Protein AF-A0A9X2EMV7-F1 (afdb_monomer)

Sequence (222 aa):
MKLMIMGYGRHGKDTFCEESGIDYVSSSRFAVEPIVFPALAPAYGYKNLDECYEDRANHRADWHELIKKYNTPDKARLAREIFGKYDIYCGIRCKHEFLAAKEAGLFDLAIWVDAGDRLSNESLDSITVRPDHADIVIENNGSLAELEIKVRRVISAIKPREMLINESIVLDIVRRVMRESAENASENGEHEACENADRLLEIIEERVQPLFAPGAASLLHE

Secondary structure (DSSP, 8-state):
--EEEE-STTSSHHHHHHHHTS-EEEHHHHHIIIIIHHHHHHHH---SHHHHHHGGGTTHHHHHHHHHHHTSS-TTHHHHHHHTT-SEEE----HHHHHHHHHTT--SEEEEEE-TTTSPPPPTTT----GGGSSEEEE--S-HHHHHHHHHHHHHHHS-GGG---HHHHHHHHHHHHHHHHHHHHHTT-HHHHHHHHHHHHHHHHHHGGGGSTTGGGSS--

Nearest PDB structures (foldseek):
  4yws-assembly1_A  TM=2.258E-01  e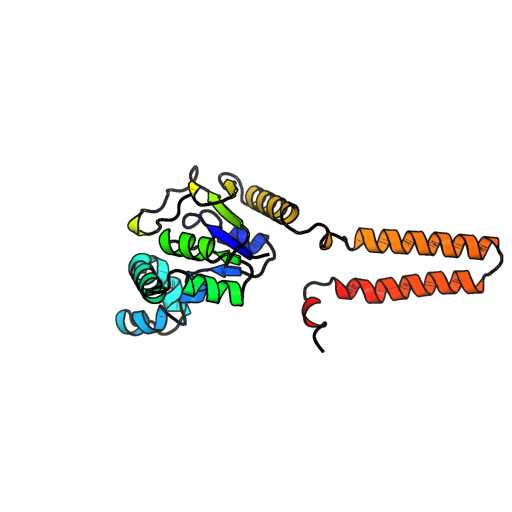=4.850E+00  Chloroflexus aurantiacus J-10-fl

Foldseek 3Di:
DAEEEEEAPPLCSVVLVVLLPFFEDELLRLCQPPWNCVPCCVVPVDPDSVSSSVCCVVVLLVSVVRVVVVCPPPLQVSLQVRLVPTRYYTYDFEPSSLVSCVVVVSGDFYEYRDQVVPDPGDDCSRGVDDRVSGPYYHYDNDDSVVSSVVSVVVSVVPPDVVVPPPPVVVLVVLVVVLVVQLVVCVVVVNVVSNVVSVVVNVVCCVVVVLCPPVPNVVPPPD

pLDDT: mean 85.96, std 15.81, range [31.75, 98.62]

Organism: NCBI:txid2926617

Structure (mmCIF, N/CA/C/O backbone):
data_AF-A0A9X2EMV7-F1
#
_entry.id   AF-A0A9X2EMV7-F1
#
loop_
_atom_site.group_PDB
_atom_site.id
_atom_site.type_symbol
_atom_site.label_atom_id
_atom_site.label_alt_id
_atom_site.label_comp_id
_atom_site.label_asym_id
_atom_site.label_entity_id
_atom_site.label_seq_id
_atom_site.pdbx_PDB_ins_code
_atom_site.Cartn_x
_atom_site.Cartn_y
_atom_site.Cartn_z
_atom_site.occupancy
_atom_site.B_iso_or_equiv
_atom_site.auth_seq_id
_atom_site.auth_comp_id
_atom_site.auth_asym_id
_atom_site.auth_atom_id
_atom_site.pdbx_PDB_model_num
ATOM 1 N N . MET A 1 1 ? -8.193 -7.652 9.760 1.00 88.69 1 MET A N 1
ATOM 2 C CA . MET A 1 1 ? -8.762 -6.713 8.770 1.00 88.69 1 MET A CA 1
ATOM 3 C C . MET A 1 1 ? -7.647 -6.329 7.820 1.00 88.69 1 MET A C 1
ATOM 5 O O . MET A 1 1 ? -6.579 -5.975 8.302 1.00 88.69 1 MET A O 1
ATOM 9 N N . LYS A 1 2 ? -7.872 -6.429 6.512 1.00 96.62 2 LYS A N 1
ATOM 10 C CA . LYS A 1 2 ? -6.891 -6.172 5.456 1.00 96.62 2 LYS A CA 1
ATOM 11 C C . LYS A 1 2 ? -7.302 -4.946 4.637 1.00 96.62 2 LYS A C 1
ATOM 13 O O . LYS A 1 2 ? -8.421 -4.908 4.125 1.00 96.62 2 LYS A O 1
ATOM 18 N N . LEU A 1 3 ? -6.419 -3.956 4.492 1.00 97.88 3 LEU A N 1
ATOM 19 C CA . LEU A 1 3 ? -6.706 -2.712 3.764 1.00 97.88 3 LEU A CA 1
ATOM 20 C C . LEU A 1 3 ? -5.825 -2.550 2.523 1.00 97.88 3 LEU A C 1
ATOM 22 O O . LEU A 1 3 ? -4.620 -2.804 2.544 1.00 97.88 3 LEU A O 1
ATOM 26 N N . MET A 1 4 ? -6.428 -2.041 1.453 1.00 98.50 4 MET A N 1
ATOM 27 C CA . MET A 1 4 ? -5.734 -1.613 0.241 1.00 98.50 4 MET A CA 1
ATOM 28 C C . MET A 1 4 ? -5.680 -0.083 0.195 1.00 98.50 4 MET A C 1
ATOM 30 O O . MET A 1 4 ? -6.704 0.564 -0.022 1.00 98.50 4 MET A O 1
ATOM 34 N N . ILE A 1 5 ? -4.498 0.513 0.366 1.00 98.44 5 ILE A N 1
ATOM 35 C CA . ILE A 1 5 ? -4.331 1.976 0.354 1.00 98.44 5 ILE A CA 1
ATOM 36 C C . ILE A 1 5 ? -3.807 2.428 -1.009 1.00 98.44 5 ILE A C 1
ATOM 38 O O . ILE A 1 5 ? -2.719 2.054 -1.445 1.00 98.44 5 ILE A O 1
ATOM 42 N N . MET A 1 6 ? -4.589 3.255 -1.696 1.00 97.94 6 MET A N 1
ATOM 43 C CA . MET A 1 6 ? -4.382 3.704 -3.073 1.00 97.94 6 MET A CA 1
ATOM 44 C C . MET A 1 6 ? -4.298 5.227 -3.166 1.00 97.94 6 MET A C 1
ATOM 46 O O . MET A 1 6 ? -4.584 5.948 -2.214 1.00 97.94 6 MET A O 1
ATOM 50 N N . GLY A 1 7 ? -3.845 5.729 -4.315 1.00 95.62 7 GLY A N 1
ATOM 51 C CA . GLY A 1 7 ? -3.611 7.157 -4.536 1.00 95.62 7 GLY A CA 1
ATOM 52 C C . GLY A 1 7 ? -2.331 7.449 -5.313 1.00 95.62 7 GLY A C 1
ATOM 53 O O . GLY A 1 7 ? -1.397 6.638 -5.367 1.00 95.62 7 GLY A O 1
ATOM 54 N N . TYR A 1 8 ? -2.246 8.650 -5.871 1.00 93.94 8 TYR A N 1
ATOM 55 C CA . TYR A 1 8 ? -1.061 9.130 -6.581 1.00 93.94 8 TYR A CA 1
ATOM 56 C C . TYR A 1 8 ? 0.124 9.398 -5.639 1.00 93.94 8 TYR A C 1
ATOM 58 O O . TYR A 1 8 ? -0.012 9.511 -4.416 1.00 93.94 8 TYR A O 1
ATOM 66 N N . GLY A 1 9 ? 1.335 9.424 -6.188 1.00 90.56 9 GLY A N 1
ATOM 67 C CA . GLY A 1 9 ? 2.574 9.700 -5.468 1.00 90.56 9 GLY A CA 1
ATOM 68 C C . GLY A 1 9 ? 2.485 11.005 -4.679 1.00 90.56 9 GLY A C 1
ATOM 69 O O . GLY A 1 9 ? 2.018 12.007 -5.198 1.00 90.56 9 GLY A O 1
ATOM 70 N N . ARG A 1 10 ? 2.947 10.995 -3.421 1.00 91.94 10 ARG A N 1
ATOM 71 C CA . ARG A 1 10 ? 2.926 12.156 -2.502 1.00 91.94 10 ARG A CA 1
ATOM 72 C C . ARG A 1 10 ? 1.532 12.646 -2.069 1.00 91.94 10 ARG A C 1
ATOM 74 O O . ARG A 1 10 ? 1.436 13.641 -1.356 1.00 91.94 10 ARG A O 1
ATOM 81 N N . HIS A 1 11 ? 0.460 11.917 -2.394 1.00 96.12 11 HIS A N 1
ATOM 82 C CA . HIS A 1 11 ? -0.892 12.251 -1.925 1.00 96.12 11 HIS A CA 1
ATOM 83 C C . HIS A 1 11 ? -1.140 11.881 -0.450 1.00 96.12 11 HIS A C 1
ATOM 85 O O . HIS A 1 11 ? -2.218 12.145 0.062 1.00 96.12 11 HIS A O 1
ATOM 91 N N . GLY A 1 12 ? -0.154 11.325 0.268 1.00 96.25 12 GLY A N 1
ATOM 92 C CA . GLY A 1 12 ? -0.261 11.031 1.708 1.00 96.25 12 GLY A CA 1
ATOM 93 C C . GLY A 1 12 ? -0.681 9.601 2.055 1.00 96.25 12 GLY A C 1
ATOM 94 O O . GLY A 1 12 ? -1.122 9.354 3.168 1.00 96.25 12 GLY A O 1
ATOM 95 N N . LYS A 1 13 ? -0.545 8.646 1.127 1.00 96.00 13 LYS A N 1
ATOM 96 C CA . LYS A 1 13 ? -0.777 7.217 1.414 1.00 96.00 13 LYS A CA 1
ATOM 97 C C . LYS A 1 13 ? 0.164 6.664 2.478 1.00 96.00 13 LYS A C 1
ATOM 99 O O . LYS A 1 13 ? -0.277 5.917 3.339 1.00 96.00 13 LYS A O 1
ATOM 104 N N . ASP A 1 14 ? 1.446 7.014 2.387 1.00 95.75 14 ASP A N 1
ATOM 105 C CA . ASP A 1 14 ? 2.455 6.538 3.334 1.00 95.75 14 ASP A CA 1
ATOM 106 C C . ASP A 1 14 ? 2.127 7.087 4.730 1.00 95.75 14 ASP A C 1
ATOM 108 O O . ASP A 1 14 ? 1.977 6.309 5.661 1.00 95.75 14 ASP A O 1
ATOM 112 N N . THR A 1 15 ? 1.794 8.381 4.818 1.00 96.56 15 THR A N 1
ATOM 113 C CA . THR A 1 15 ? 1.262 9.013 6.035 1.00 96.56 15 THR A CA 1
ATOM 114 C C . THR A 1 15 ? -0.007 8.338 6.555 1.00 96.56 15 THR A C 1
ATOM 116 O O . THR A 1 15 ? -0.124 8.111 7.750 1.00 96.56 15 THR A O 1
ATOM 119 N N . PHE A 1 16 ? -0.960 7.971 5.686 1.00 97.62 16 PHE A N 1
ATOM 120 C CA . PHE A 1 16 ? -2.137 7.206 6.117 1.00 97.62 16 PHE A CA 1
ATOM 121 C C . PHE A 1 16 ? -1.720 5.903 6.805 1.00 97.62 16 PHE A C 1
ATOM 123 O O . PHE A 1 16 ? -2.278 5.545 7.839 1.00 97.62 16 PHE A O 1
ATOM 130 N N . CYS A 1 17 ? -0.758 5.184 6.226 1.00 96.94 17 CYS A N 1
ATOM 131 C CA . CYS A 1 17 ? -0.310 3.908 6.765 1.00 96.94 17 CYS A CA 1
ATOM 132 C C . CYS A 1 17 ? 0.436 4.093 8.094 1.00 96.94 17 CYS A C 1
ATOM 134 O O . CYS A 1 17 ? 0.126 3.389 9.051 1.00 96.94 17 CYS A O 1
ATOM 136 N N . GLU A 1 18 ? 1.336 5.075 8.178 1.00 95.62 18 GLU A N 1
ATOM 137 C CA . GLU A 1 18 ? 2.065 5.446 9.401 1.00 95.62 18 GLU A CA 1
ATOM 138 C C . GLU A 1 18 ? 1.103 5.794 10.548 1.00 95.62 18 GLU A C 1
ATOM 140 O O . GLU A 1 18 ? 1.197 5.227 11.635 1.00 95.62 18 GLU A O 1
ATOM 145 N N . GLU A 1 19 ? 0.106 6.638 10.279 1.00 94.62 19 GLU A N 1
ATOM 146 C CA . GLU A 1 19 ? -0.878 7.086 11.271 1.00 94.62 19 GLU A CA 1
ATOM 147 C C . GLU A 1 19 ? -1.915 6.021 11.643 1.00 94.62 19 GLU A C 1
ATOM 149 O O . GLU A 1 19 ? -2.612 6.141 12.654 1.00 94.62 19 GLU A O 1
ATOM 154 N N . SER A 1 20 ? -2.063 4.974 10.828 1.00 93.31 20 SER A N 1
ATOM 155 C CA . SER A 1 20 ? -3.053 3.928 11.089 1.00 93.31 20 SER A CA 1
ATOM 156 C C . SER A 1 20 ? -2.699 3.051 12.294 1.00 93.31 20 SER A C 1
ATOM 158 O O . SER A 1 20 ? -3.598 2.467 12.911 1.00 93.31 20 SER A O 1
ATOM 160 N N . GLY A 1 21 ? -1.404 2.949 12.619 1.00 92.12 21 GLY A N 1
ATOM 161 C CA . GLY A 1 21 ? -0.883 2.013 13.616 1.00 92.12 21 GLY A CA 1
ATOM 162 C C . GLY A 1 21 ? -1.104 0.542 13.243 1.00 92.12 21 GLY A C 1
ATOM 163 O O . GLY A 1 21 ? -1.257 -0.290 14.134 1.00 92.12 21 GLY A O 1
ATOM 164 N N . ILE A 1 22 ? -1.210 0.230 11.947 1.00 92.56 22 ILE A N 1
ATOM 165 C CA . ILE A 1 22 ? -1.406 -1.122 11.414 1.00 92.56 22 ILE A CA 1
ATOM 166 C C . ILE A 1 22 ? -0.188 -1.496 10.566 1.00 92.56 22 ILE A C 1
ATOM 168 O O . ILE A 1 22 ? 0.305 -0.678 9.786 1.00 92.56 22 ILE A O 1
ATOM 172 N N . ASP A 1 23 ? 0.262 -2.746 10.682 1.00 94.56 23 ASP A N 1
ATOM 173 C CA . ASP A 1 23 ? 1.395 -3.258 9.917 1.00 94.56 23 ASP A CA 1
ATOM 174 C C . ASP A 1 23 ? 1.152 -3.153 8.411 1.00 94.56 23 ASP A C 1
ATOM 176 O O . ASP A 1 23 ? 0.184 -3.691 7.857 1.00 94.56 23 ASP A O 1
ATOM 180 N N . TYR A 1 24 ? 2.071 -2.472 7.732 1.00 97.62 24 TYR A N 1
ATOM 181 C CA . TYR A 1 24 ? 1.950 -2.162 6.319 1.00 97.62 24 TYR A CA 1
ATOM 182 C C . TYR A 1 24 ? 3.256 -2.368 5.567 1.00 97.62 24 TYR A C 1
ATOM 184 O O . TYR A 1 24 ? 4.353 -2.301 6.120 1.00 97.62 24 TYR A O 1
ATOM 192 N N . VAL A 1 25 ? 3.127 -2.547 4.256 1.00 97.56 25 VAL A N 1
ATOM 193 C CA . VAL A 1 25 ? 4.257 -2.462 3.335 1.00 97.56 25 VAL A CA 1
ATOM 194 C C . VAL A 1 25 ? 3.824 -1.777 2.045 1.00 97.56 25 VAL A C 1
ATOM 196 O O . VAL A 1 25 ? 2.697 -1.943 1.568 1.00 97.56 25 VAL A O 1
ATOM 199 N N . SER A 1 26 ? 4.723 -0.987 1.459 1.00 94.75 26 SER A N 1
ATOM 200 C CA . SER A 1 26 ? 4.507 -0.458 0.113 1.00 94.75 26 SER A CA 1
ATOM 201 C C . SER A 1 26 ? 4.844 -1.508 -0.947 1.00 94.75 26 SER A C 1
ATOM 203 O O . SER A 1 26 ? 5.787 -2.282 -0.770 1.00 94.75 26 SER A O 1
ATOM 205 N N . SER A 1 27 ? 4.134 -1.503 -2.084 1.00 91.44 27 SER A N 1
ATOM 206 C CA . SER A 1 27 ? 4.473 -2.364 -3.240 1.00 91.44 27 SER A CA 1
ATOM 207 C C . SER A 1 27 ? 5.954 -2.278 -3.582 1.00 91.44 27 SER A C 1
ATOM 209 O O . SER A 1 27 ? 6.601 -3.296 -3.791 1.00 91.44 27 SER A O 1
ATOM 211 N N . SER A 1 28 ? 6.494 -1.058 -3.627 1.00 91.56 28 SER A N 1
ATOM 212 C CA . SER A 1 28 ? 7.894 -0.827 -3.964 1.00 91.56 28 SER A CA 1
ATOM 213 C C . SER A 1 28 ? 8.838 -1.435 -2.927 1.00 91.56 28 SER A C 1
ATOM 215 O O . SER A 1 28 ? 9.819 -2.064 -3.309 1.00 91.56 28 SER A O 1
ATOM 217 N N . ARG A 1 29 ? 8.563 -1.284 -1.624 1.00 94.81 29 ARG A N 1
ATOM 218 C CA . ARG A 1 29 ? 9.454 -1.839 -0.595 1.00 94.81 29 ARG A CA 1
ATOM 219 C C . ARG A 1 29 ? 9.379 -3.363 -0.553 1.00 94.81 29 ARG A C 1
ATOM 221 O O . ARG A 1 29 ? 10.403 -3.995 -0.345 1.00 94.81 29 ARG A O 1
ATOM 228 N N . PHE A 1 30 ? 8.214 -3.949 -0.818 1.00 96.38 30 PHE A N 1
ATOM 229 C CA . PHE A 1 30 ? 8.073 -5.403 -0.901 1.00 96.38 30 PHE A CA 1
ATOM 230 C C . PHE A 1 30 ? 8.728 -5.984 -2.162 1.00 96.38 30 PHE A C 1
ATOM 232 O O . PHE A 1 30 ? 9.381 -7.018 -2.107 1.00 96.38 30 PHE A O 1
ATOM 239 N N . ALA A 1 31 ? 8.566 -5.320 -3.310 1.00 95.81 31 ALA A N 1
ATOM 240 C CA . ALA A 1 31 ? 9.036 -5.825 -4.598 1.00 95.81 31 ALA A CA 1
ATOM 241 C C . ALA A 1 31 ? 10.544 -5.648 -4.825 1.00 95.81 31 ALA A C 1
ATOM 243 O O . ALA A 1 31 ? 11.102 -6.335 -5.684 1.00 95.81 31 ALA A O 1
ATOM 244 N N . VAL A 1 32 ? 11.206 -4.726 -4.110 1.00 96.31 32 VAL A N 1
ATOM 245 C CA . VAL A 1 32 ? 12.601 -4.375 -4.417 1.00 96.31 32 VAL A CA 1
ATOM 246 C C . VAL A 1 32 ? 13.529 -5.582 -4.343 1.00 96.31 32 VAL A C 1
ATOM 248 O O . VAL A 1 32 ? 14.289 -5.815 -5.271 1.00 96.31 32 VAL A O 1
ATOM 251 N N . GLU A 1 33 ? 13.428 -6.382 -3.289 1.00 95.38 33 GLU A N 1
ATOM 252 C CA . GLU A 1 33 ? 14.328 -7.507 -3.051 1.00 95.38 33 GLU A CA 1
ATOM 253 C C . GLU A 1 33 ? 14.050 -8.718 -3.962 1.00 95.38 33 GLU A C 1
ATOM 255 O O . GLU A 1 33 ? 14.976 -9.151 -4.649 1.00 95.38 33 GLU A O 1
ATOM 260 N N . PRO A 1 34 ? 12.817 -9.257 -4.050 1.00 95.50 34 PRO A N 1
ATOM 261 C CA . PRO A 1 34 ? 12.569 -10.469 -4.831 1.00 95.50 34 PRO A CA 1
ATOM 262 C C . PRO A 1 34 ? 12.428 -10.236 -6.342 1.00 95.50 34 PRO A C 1
ATOM 264 O O . PRO A 1 34 ? 12.565 -11.186 -7.112 1.00 95.50 34 PRO A 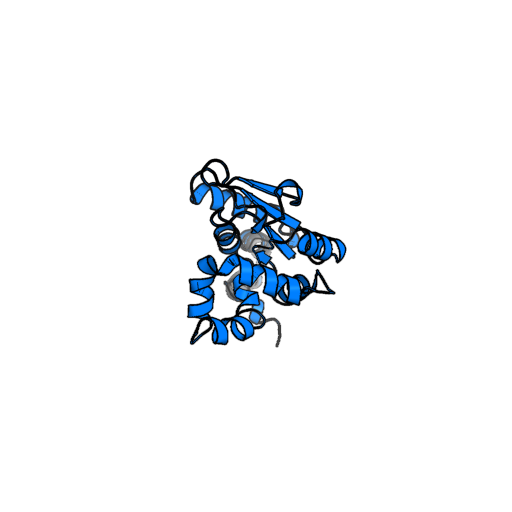O 1
ATOM 267 N N . ILE A 1 35 ? 12.106 -9.013 -6.783 1.00 96.19 35 ILE A N 1
ATOM 268 C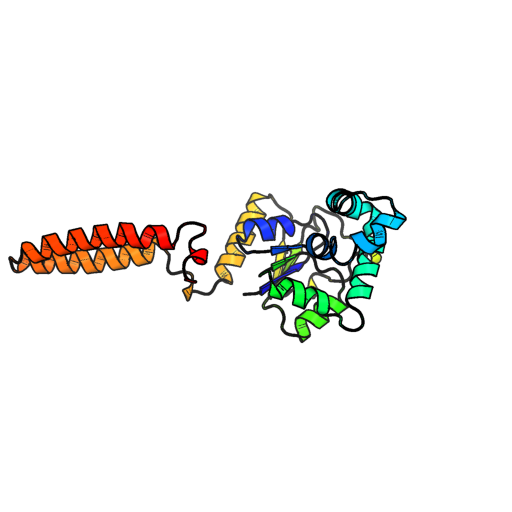 CA . ILE A 1 35 ? 11.683 -8.754 -8.171 1.00 96.19 35 ILE A CA 1
ATOM 269 C C . ILE A 1 35 ? 12.617 -7.766 -8.861 1.00 96.19 35 ILE A C 1
ATOM 271 O O . ILE A 1 35 ? 13.124 -8.043 -9.947 1.00 96.19 35 ILE A O 1
ATOM 275 N N . VAL A 1 36 ? 12.818 -6.595 -8.258 1.00 96.94 36 VAL A N 1
ATOM 276 C CA . VAL A 1 36 ? 13.433 -5.465 -8.962 1.00 96.94 36 VAL A CA 1
ATOM 277 C C . VAL A 1 36 ? 14.950 -5.540 -8.933 1.00 96.94 36 VAL A C 1
ATOM 279 O O . VAL A 1 36 ? 15.580 -5.501 -9.986 1.00 96.94 36 VAL A O 1
ATOM 282 N N . PHE A 1 37 ? 15.546 -5.643 -7.750 1.00 97.31 37 PHE A N 1
ATOM 283 C CA . PHE A 1 37 ? 16.992 -5.611 -7.577 1.00 97.31 37 PHE A CA 1
ATOM 284 C C . PHE A 1 37 ? 17.707 -6.709 -8.379 1.00 97.31 37 PHE A C 1
ATOM 286 O O . PHE A 1 37 ? 18.649 -6.368 -9.094 1.00 97.31 37 PHE A O 1
ATOM 293 N N . PRO A 1 38 ? 17.241 -7.978 -8.406 1.00 97.00 38 PRO A N 1
ATOM 294 C CA . PRO A 1 38 ? 17.867 -9.015 -9.228 1.00 97.00 38 PRO A CA 1
ATOM 295 C C . PRO A 1 38 ? 17.871 -8.694 -10.730 1.00 97.00 38 PRO A C 1
ATOM 297 O O . PRO A 1 38 ? 18.757 -9.146 -11.452 1.00 97.00 38 PRO A O 1
ATOM 300 N N . ALA A 1 39 ? 16.888 -7.924 -11.207 1.00 95.94 39 ALA A N 1
ATOM 301 C CA . ALA A 1 39 ? 16.761 -7.552 -12.612 1.00 95.94 39 ALA A CA 1
ATOM 302 C C . ALA A 1 39 ? 17.519 -6.261 -12.960 1.00 95.94 39 ALA A C 1
ATOM 304 O O . ALA A 1 39 ? 18.138 -6.181 -14.019 1.00 95.94 39 ALA A O 1
ATOM 305 N N . LEU A 1 40 ? 17.468 -5.252 -12.086 1.00 95.75 40 LEU A N 1
ATOM 306 C CA . LEU A 1 40 ? 17.978 -3.910 -12.368 1.00 95.75 40 LEU A CA 1
ATOM 307 C C . LEU A 1 40 ? 19.403 -3.670 -11.867 1.00 95.75 40 LEU A C 1
ATOM 309 O O . LEU A 1 40 ? 20.111 -2.859 -12.461 1.00 95.75 40 LEU A O 1
ATOM 313 N N . ALA A 1 41 ? 19.862 -4.379 -10.831 1.00 96.44 41 ALA A N 1
ATOM 314 C CA . ALA A 1 41 ? 21.221 -4.201 -10.317 1.00 96.44 41 ALA A CA 1
ATOM 315 C C . ALA A 1 41 ? 22.304 -4.452 -11.384 1.00 96.44 41 ALA A C 1
ATOM 317 O O . ALA A 1 41 ? 23.196 -3.615 -11.506 1.00 96.44 41 ALA A O 1
ATOM 318 N N . PRO A 1 42 ? 22.226 -5.500 -12.234 1.00 95.06 42 PRO A N 1
ATOM 319 C CA . PRO A 1 42 ? 23.200 -5.682 -13.312 1.00 95.06 42 PRO A CA 1
ATOM 320 C C . PRO A 1 42 ? 23.099 -4.623 -14.421 1.00 95.06 42 PRO A C 1
ATOM 322 O O . PRO A 1 42 ? 24.097 -4.333 -15.074 1.00 95.06 42 PRO A O 1
ATOM 325 N N . ALA A 1 43 ? 21.905 -4.067 -14.654 1.00 93.75 43 ALA A N 1
ATOM 326 C CA . ALA A 1 43 ? 21.647 -3.117 -15.736 1.00 93.75 43 ALA A CA 1
ATOM 327 C C . ALA A 1 43 ? 22.093 -1.687 -15.390 1.00 93.75 43 ALA A C 1
ATOM 329 O O . ALA A 1 43 ? 22.627 -0.989 -16.250 1.00 93.75 43 ALA A O 1
ATOM 330 N N . TYR A 1 44 ? 21.893 -1.272 -14.137 1.00 94.38 44 TYR A N 1
ATOM 331 C CA . TYR A 1 44 ? 22.189 0.084 -13.659 1.00 94.38 44 TYR A CA 1
ATOM 332 C C . TYR A 1 44 ? 23.364 0.154 -12.677 1.00 94.38 44 TYR A C 1
ATOM 334 O O . TYR A 1 44 ? 23.796 1.243 -12.314 1.00 94.38 44 TYR A O 1
ATOM 342 N N . GLY A 1 45 ? 23.930 -0.989 -12.284 1.00 96.12 45 GLY A N 1
ATOM 343 C CA . GLY A 1 45 ? 25.122 -1.052 -11.437 1.00 96.12 45 GLY A CA 1
ATOM 344 C C . GLY A 1 45 ? 24.863 -0.847 -9.943 1.00 96.12 45 GLY A C 1
ATOM 345 O O . GLY A 1 45 ? 25.808 -0.531 -9.220 1.00 96.12 45 GLY A O 1
ATOM 346 N N . TYR A 1 46 ? 23.623 -1.033 -9.471 1.00 97.19 46 TYR A N 1
ATOM 347 C CA . TYR A 1 46 ? 23.282 -0.888 -8.053 1.00 97.19 46 TYR A CA 1
ATOM 348 C C . TYR A 1 46 ? 24.041 -1.893 -7.184 1.00 97.19 46 TYR A C 1
ATOM 350 O O . TYR A 1 46 ? 24.072 -3.092 -7.471 1.00 97.19 46 TYR A O 1
ATOM 358 N N . LYS A 1 47 ? 24.611 -1.418 -6.077 1.00 96.44 47 LYS A N 1
ATOM 359 C CA . LYS A 1 47 ? 25.415 -2.238 -5.158 1.00 96.44 47 LYS A CA 1
ATOM 360 C C . LYS A 1 47 ? 24.581 -2.896 -4.069 1.00 96.44 47 LYS A C 1
ATOM 362 O O . LYS A 1 47 ? 24.997 -3.908 -3.508 1.00 96.44 47 LYS A O 1
ATOM 367 N N . ASN A 1 48 ? 23.440 -2.305 -3.730 1.00 96.56 48 ASN A N 1
ATOM 368 C CA . ASN A 1 48 ? 22.559 -2.777 -2.669 1.00 96.56 48 ASN A CA 1
ATOM 369 C C . ASN A 1 48 ? 21.094 -2.372 -2.921 1.00 96.56 48 ASN A C 1
ATOM 371 O O . ASN A 1 48 ? 20.788 -1.594 -3.828 1.00 96.56 48 ASN A O 1
ATOM 375 N N . LEU A 1 49 ? 20.192 -2.936 -2.111 1.00 95.81 49 LEU A N 1
ATOM 376 C CA . LEU A 1 49 ? 18.746 -2.724 -2.218 1.00 95.81 49 LEU A CA 1
ATOM 377 C C . LEU A 1 49 ? 18.340 -1.263 -2.024 1.00 95.81 49 LEU A C 1
ATOM 379 O O . LEU A 1 49 ? 17.422 -0.805 -2.703 1.00 95.81 49 LEU A O 1
ATOM 383 N N . ASP A 1 50 ? 18.998 -0.545 -1.113 1.00 95.88 50 ASP A N 1
ATOM 384 C CA . ASP A 1 50 ? 18.632 0.833 -0.795 1.00 95.88 50 ASP A CA 1
ATOM 385 C C . ASP A 1 50 ? 18.979 1.776 -1.950 1.00 95.88 50 ASP A C 1
ATOM 387 O O . ASP A 1 50 ? 18.119 2.552 -2.349 1.00 95.88 50 ASP A O 1
ATOM 391 N N . GLU A 1 51 ? 20.143 1.618 -2.589 1.00 96.25 51 GLU A N 1
ATOM 392 C CA . GLU A 1 51 ? 20.514 2.372 -3.797 1.00 96.25 51 GLU A CA 1
ATOM 393 C C . GLU A 1 51 ? 19.475 2.178 -4.917 1.00 96.25 51 GLU A C 1
ATOM 395 O O . GLU A 1 51 ? 18.980 3.141 -5.504 1.00 96.25 51 GLU A O 1
ATOM 400 N N . CYS A 1 52 ? 19.062 0.929 -5.157 1.00 96.62 52 CYS A N 1
ATOM 401 C CA . CYS A 1 52 ? 18.020 0.617 -6.136 1.00 96.62 52 CYS A CA 1
ATOM 402 C C . CYS A 1 52 ? 16.662 1.228 -5.750 1.00 96.62 52 CYS A C 1
ATOM 404 O O . CYS A 1 52 ? 15.946 1.773 -6.593 1.00 96.62 52 CYS A O 1
ATOM 406 N N . TYR A 1 53 ? 16.289 1.149 -4.470 1.00 95.12 53 TYR A N 1
ATOM 407 C CA . TYR A 1 53 ? 15.024 1.676 -3.966 1.00 95.12 53 TYR A CA 1
ATOM 408 C C . TYR A 1 53 ? 14.967 3.209 -3.996 1.00 95.12 53 TYR A C 1
ATOM 410 O O . TYR A 1 53 ? 13.914 3.785 -4.288 1.0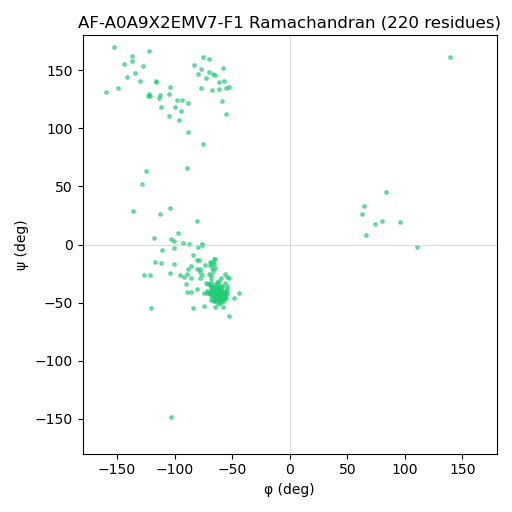0 95.12 53 TYR A O 1
ATOM 418 N N . GLU A 1 54 ? 16.065 3.891 -3.689 1.00 95.25 54 GLU A N 1
ATOM 419 C CA . GLU A 1 54 ? 16.167 5.350 -3.732 1.00 95.25 54 GLU A CA 1
ATOM 420 C C . GLU A 1 54 ? 16.016 5.870 -5.165 1.00 95.25 54 GLU A C 1
ATOM 422 O O . GLU A 1 54 ? 15.261 6.818 -5.399 1.00 95.25 54 GLU A O 1
ATOM 427 N N . ASP A 1 55 ? 16.602 5.167 -6.134 1.00 94.75 55 ASP A N 1
ATOM 428 C CA . ASP A 1 55 ? 16.548 5.516 -7.555 1.00 94.75 55 ASP A CA 1
ATOM 429 C C . ASP A 1 55 ? 15.231 5.106 -8.254 1.00 94.75 55 ASP A C 1
ATOM 431 O O . ASP A 1 55 ? 14.981 5.420 -9.421 1.00 94.75 55 ASP A O 1
ATOM 435 N N . ARG A 1 56 ? 14.306 4.458 -7.527 1.00 91.50 56 ARG A N 1
ATOM 436 C CA . ARG A 1 56 ? 13.033 3.939 -8.073 1.00 91.50 56 ARG A CA 1
ATOM 437 C C . ARG A 1 56 ? 12.207 4.972 -8.833 1.00 91.50 56 ARG A C 1
ATOM 439 O O . ARG A 1 56 ? 11.390 4.600 -9.668 1.00 91.50 56 ARG A O 1
ATOM 446 N N . ALA A 1 57 ? 12.327 6.255 -8.486 1.00 87.50 57 ALA A N 1
ATOM 447 C CA . ALA A 1 57 ? 11.581 7.331 -9.132 1.00 87.50 57 ALA A CA 1
ATOM 448 C C . ALA A 1 57 ? 12.019 7.534 -10.592 1.00 87.50 57 ALA A C 1
ATOM 450 O O . ALA A 1 57 ? 11.162 7.776 -11.441 1.00 87.50 57 ALA A O 1
ATOM 451 N N . ASN A 1 58 ? 13.314 7.371 -10.876 1.00 90.38 58 ASN A N 1
ATOM 452 C CA . ASN A 1 58 ? 13.896 7.519 -12.211 1.00 90.38 58 ASN A CA 1
ATOM 453 C C . ASN A 1 58 ? 13.599 6.305 -13.104 1.00 90.38 58 ASN A C 1
ATOM 455 O O . ASN A 1 58 ? 13.465 6.448 -14.315 1.00 90.38 58 ASN A O 1
ATOM 459 N N . HIS A 1 59 ? 13.386 5.137 -12.492 1.00 90.94 59 HIS A N 1
ATOM 460 C CA . HIS A 1 59 ? 13.132 3.865 -13.180 1.00 90.94 59 HIS A CA 1
ATOM 461 C C . HIS A 1 59 ? 11.710 3.326 -12.959 1.00 90.94 59 HIS A C 1
ATOM 463 O O . HIS A 1 59 ? 11.462 2.122 -13.035 1.00 90.94 59 HIS A O 1
ATOM 469 N N . ARG A 1 60 ? 10.733 4.205 -12.683 1.00 86.50 60 ARG A N 1
ATOM 470 C CA . ARG A 1 60 ? 9.346 3.805 -12.357 1.00 86.50 60 ARG A CA 1
ATOM 471 C C . ARG A 1 60 ? 8.706 2.895 -13.404 1.00 86.50 60 ARG A C 1
ATOM 473 O O . ARG A 1 60 ? 7.959 1.992 -13.030 1.00 86.50 60 ARG A O 1
ATOM 480 N N . ALA A 1 61 ? 8.971 3.146 -14.685 1.00 86.44 61 ALA A N 1
ATOM 481 C CA . ALA A 1 61 ? 8.428 2.350 -15.782 1.00 86.44 61 ALA A CA 1
ATOM 482 C C . ALA A 1 61 ? 8.984 0.915 -15.769 1.00 86.44 61 ALA A C 1
ATOM 484 O O . ALA A 1 61 ? 8.213 -0.039 -15.868 1.00 86.44 61 ALA A O 1
ATOM 485 N N . ASP A 1 62 ? 10.292 0.758 -15.548 1.00 91.69 62 ASP A N 1
ATOM 486 C CA . ASP A 1 62 ? 10.943 -0.554 -15.464 1.00 91.69 62 ASP A CA 1
ATOM 487 C C . ASP A 1 62 ? 10.430 -1.345 -14.258 1.00 91.69 62 ASP A C 1
ATOM 489 O O . ASP A 1 62 ? 10.074 -2.518 -14.376 1.00 91.69 62 ASP A O 1
ATOM 493 N N . TRP A 1 63 ? 10.295 -0.682 -13.105 1.00 92.88 63 TRP A N 1
ATOM 494 C CA . TRP A 1 63 ? 9.688 -1.269 -11.908 1.00 92.88 63 TRP A CA 1
ATOM 495 C C . TRP A 1 63 ? 8.263 -1.764 -12.176 1.00 92.88 63 TRP A C 1
ATOM 497 O O . TRP A 1 63 ? 7.910 -2.878 -11.786 1.00 92.88 63 TRP A O 1
ATOM 507 N N . HIS A 1 64 ? 7.444 -0.947 -12.846 1.00 89.69 64 HIS A N 1
ATOM 508 C CA . HIS A 1 64 ? 6.070 -1.304 -13.189 1.00 89.69 64 HIS A CA 1
ATOM 509 C C . HIS A 1 64 ? 6.014 -2.545 -14.089 1.00 89.69 64 HIS A C 1
ATOM 511 O O . HIS A 1 64 ? 5.271 -3.480 -13.787 1.00 89.69 64 HIS A O 1
ATOM 517 N N . GLU A 1 65 ? 6.818 -2.602 -15.154 1.00 91.56 65 GLU A N 1
ATOM 518 C CA . GLU A 1 65 ? 6.814 -3.754 -16.061 1.00 91.56 65 GLU A CA 1
ATOM 519 C C . GLU A 1 65 ? 7.381 -5.025 -15.411 1.00 91.56 65 GLU A C 1
ATOM 521 O O . GLU A 1 65 ? 6.844 -6.113 -15.636 1.00 91.56 65 GLU A O 1
ATOM 526 N N . LEU A 1 66 ? 8.396 -4.916 -14.545 1.00 95.25 66 LEU A N 1
ATOM 527 C CA . LEU A 1 66 ? 8.922 -6.056 -13.786 1.00 95.25 66 LEU A CA 1
ATOM 528 C C . LEU A 1 66 ? 7.878 -6.641 -12.829 1.00 95.25 66 LEU A C 1
ATOM 530 O O . LEU A 1 66 ? 7.661 -7.855 -12.825 1.00 95.25 66 LEU A O 1
ATOM 534 N N . ILE A 1 67 ? 7.185 -5.793 -12.064 1.00 94.81 67 ILE A N 1
ATOM 535 C CA . ILE A 1 67 ? 6.123 -6.226 -11.144 1.00 94.81 67 ILE A CA 1
ATOM 536 C C . ILE A 1 67 ? 4.948 -6.832 -11.921 1.00 94.81 67 ILE A C 1
ATOM 538 O O . ILE A 1 67 ? 4.459 -7.909 -11.584 1.00 94.81 67 ILE A O 1
ATOM 542 N N . LYS A 1 68 ? 4.539 -6.205 -13.024 1.00 93.81 68 LYS A N 1
ATOM 543 C CA . LYS A 1 68 ? 3.477 -6.720 -13.894 1.00 93.81 68 LYS A CA 1
ATOM 544 C C . LYS A 1 68 ? 3.832 -8.081 -14.492 1.00 93.81 68 LYS A C 1
ATOM 546 O O . LYS A 1 68 ? 2.964 -8.956 -14.587 1.00 93.81 68 LYS A O 1
ATOM 551 N N . LYS A 1 69 ? 5.093 -8.285 -14.891 1.00 96.06 69 LYS A N 1
ATOM 552 C CA . LYS A 1 69 ? 5.605 -9.585 -15.352 1.00 96.06 69 LYS A CA 1
ATOM 553 C C . LYS A 1 69 ? 5.582 -10.611 -14.222 1.00 96.06 69 LYS A C 1
ATOM 555 O O . LYS A 1 69 ? 5.149 -11.736 -14.450 1.00 96.06 69 LYS A O 1
ATOM 560 N N . TYR A 1 70 ? 5.988 -10.219 -13.016 1.00 96.81 70 TYR A N 1
ATOM 561 C CA . TYR A 1 70 ? 5.932 -11.071 -11.829 1.00 96.81 70 TYR A CA 1
ATOM 562 C C . TYR A 1 70 ? 4.502 -11.530 -11.505 1.00 96.81 70 TYR A C 1
ATOM 564 O O . TYR A 1 70 ? 4.279 -12.705 -11.218 1.00 96.81 70 TYR A O 1
ATOM 572 N N . ASN A 1 71 ? 3.526 -10.638 -11.663 1.00 97.25 71 ASN A N 1
ATOM 573 C CA . ASN A 1 71 ? 2.091 -10.901 -11.536 1.00 97.25 71 ASN A CA 1
ATOM 574 C C . ASN A 1 71 ? 1.471 -11.545 -12.794 1.00 97.25 71 ASN A C 1
ATOM 576 O O . ASN A 1 71 ? 0.274 -11.427 -13.044 1.00 97.25 71 ASN A O 1
ATOM 580 N N . THR A 1 72 ? 2.253 -12.177 -13.670 1.00 96.50 72 THR A N 1
ATOM 581 C CA . THR A 1 72 ? 1.731 -12.860 -14.864 1.00 96.50 72 THR A CA 1
ATOM 582 C C . THR A 1 72 ? 2.144 -14.336 -14.837 1.00 96.50 72 THR A C 1
ATOM 584 O O . THR A 1 72 ? 3.322 -14.627 -14.633 1.00 96.50 72 THR A O 1
ATOM 587 N N . PRO A 1 73 ? 1.210 -15.291 -15.031 1.00 97.06 73 PRO A N 1
ATOM 588 C CA . PRO A 1 73 ? -0.208 -15.104 -15.376 1.00 97.06 73 PRO A CA 1
ATOM 589 C C . PRO A 1 73 ? -1.111 -14.714 -14.193 1.00 97.06 73 PRO A C 1
ATOM 591 O O . PRO A 1 73 ? -2.237 -14.277 -14.406 1.00 97.06 73 PRO A O 1
ATOM 594 N N . ASP A 1 74 ? -0.624 -14.848 -12.962 1.00 98.06 74 ASP A N 1
ATOM 595 C CA . ASP A 1 74 ? -1.405 -14.620 -11.748 1.00 98.06 74 ASP A CA 1
ATOM 596 C C . ASP A 1 74 ? -1.371 -13.155 -11.286 1.00 98.06 74 ASP A C 1
ATOM 598 O O . ASP A 1 74 ? -0.459 -12.732 -10.570 1.00 98.06 74 ASP A O 1
ATOM 602 N N . LYS A 1 75 ? -2.405 -12.395 -11.665 1.00 98.25 75 LYS A N 1
ATOM 603 C CA . LYS A 1 75 ? -2.513 -10.953 -11.392 1.00 98.25 75 LYS A CA 1
ATOM 604 C C . LYS A 1 75 ? -2.648 -10.593 -9.915 1.00 98.25 75 LYS A C 1
ATOM 606 O O . LYS A 1 75 ? -2.405 -9.444 -9.564 1.00 98.25 75 LYS A O 1
ATOM 611 N N . ALA A 1 76 ? -3.000 -11.551 -9.062 1.00 98.12 76 ALA A N 1
ATOM 612 C CA . ALA A 1 76 ? -3.154 -11.336 -7.628 1.00 98.12 76 ALA A CA 1
ATOM 613 C C . ALA A 1 76 ? -1.942 -11.824 -6.815 1.00 98.12 76 ALA A C 1
ATOM 615 O O . ALA A 1 76 ? -1.976 -11.744 -5.587 1.00 98.12 76 ALA A O 1
ATOM 616 N N . ARG A 1 77 ? -0.874 -12.316 -7.466 1.00 98.31 77 ARG A N 1
ATOM 617 C CA . ARG A 1 77 ? 0.294 -12.917 -6.799 1.00 98.31 77 ARG A CA 1
ATOM 618 C C . ARG A 1 77 ? 0.899 -12.012 -5.727 1.00 98.31 77 ARG A C 1
ATOM 620 O O . ARG A 1 77 ? 0.881 -12.385 -4.558 1.00 98.31 77 ARG A O 1
ATOM 627 N N . LEU A 1 78 ? 1.379 -10.826 -6.110 1.00 97.69 78 LEU A N 1
ATOM 628 C CA . LEU A 1 78 ? 2.026 -9.897 -5.179 1.00 97.69 78 LEU A CA 1
ATOM 629 C C . LEU A 1 78 ? 1.089 -9.494 -4.032 1.00 97.69 78 LEU A C 1
ATOM 631 O O . LEU A 1 78 ? 1.514 -9.421 -2.885 1.00 97.69 78 LEU A O 1
ATOM 635 N N . ALA A 1 79 ? -0.196 -9.274 -4.326 1.00 98.31 79 ALA A N 1
ATOM 636 C CA . ALA A 1 79 ? -1.184 -8.945 -3.302 1.00 98.31 79 ALA A CA 1
ATOM 637 C C . ALA A 1 79 ? -1.335 -10.081 -2.277 1.00 98.31 79 ALA A C 1
ATOM 639 O O . ALA A 1 79 ? -1.364 -9.814 -1.080 1.00 98.31 79 ALA A O 1
ATOM 640 N N . ARG A 1 80 ? -1.371 -11.344 -2.724 1.00 98.31 80 ARG A N 1
ATOM 641 C CA . ARG A 1 80 ? -1.426 -12.519 -1.839 1.00 98.31 80 ARG A CA 1
ATOM 642 C C . ARG A 1 80 ? -0.207 -12.606 -0.928 1.00 98.31 80 ARG A C 1
ATOM 644 O O . ARG A 1 80 ? -0.346 -12.876 0.259 1.00 98.31 80 ARG A O 1
ATOM 651 N N . GLU A 1 81 ? 0.975 -12.362 -1.479 1.00 98.06 81 GLU A N 1
ATOM 652 C CA . GLU A 1 81 ? 2.228 -12.397 -0.722 1.00 98.06 81 GLU A CA 1
ATOM 653 C C . GLU A 1 81 ? 2.323 -11.263 0.302 1.00 98.06 81 GLU A C 1
ATOM 655 O O . GLU A 1 81 ? 2.752 -11.496 1.433 1.00 98.06 81 GLU A O 1
ATOM 660 N N . ILE A 1 82 ? 1.875 -10.057 -0.065 1.00 98.25 82 ILE A N 1
ATOM 661 C CA . ILE A 1 82 ? 1.807 -8.912 0.846 1.00 98.25 82 ILE A CA 1
ATOM 662 C C . ILE A 1 82 ? 0.802 -9.187 1.966 1.00 98.25 82 ILE A C 1
ATOM 664 O O . ILE A 1 82 ? 1.169 -9.122 3.137 1.00 98.25 82 ILE A O 1
ATOM 668 N N . PHE A 1 83 ? -0.443 -9.548 1.641 1.00 98.06 83 PHE A N 1
ATOM 669 C CA . PHE A 1 83 ? -1.477 -9.774 2.655 1.00 98.06 83 PHE A CA 1
ATOM 670 C C . PHE A 1 83 ? -1.241 -11.025 3.509 1.00 98.06 83 PHE A C 1
ATOM 672 O O . PHE A 1 83 ? -1.783 -11.120 4.611 1.00 98.06 83 PHE A O 1
ATOM 679 N N . GLY A 1 84 ? -0.388 -11.949 3.059 1.00 97.38 84 GLY A N 1
ATOM 680 C CA . GLY A 1 84 ? 0.105 -13.056 3.878 1.00 97.38 84 GLY A CA 1
ATOM 681 C C . GLY A 1 84 ? 1.037 -12.628 5.019 1.00 97.38 84 GLY A C 1
ATOM 682 O O . GLY A 1 84 ? 1.263 -13.423 5.925 1.00 97.38 84 GLY A O 1
ATOM 683 N N . LYS A 1 85 ? 1.573 -11.398 4.991 1.00 97.00 85 LYS A N 1
ATOM 684 C CA . LYS A 1 85 ? 2.535 -10.882 5.986 1.00 97.00 85 LYS A CA 1
ATOM 685 C C . LYS A 1 85 ? 2.132 -9.553 6.626 1.00 97.00 85 LYS A C 1
ATOM 687 O O . LYS A 1 85 ? 2.556 -9.275 7.737 1.00 97.00 85 LYS A O 1
ATOM 692 N N . TYR A 1 86 ? 1.340 -8.742 5.931 1.00 97.81 86 TYR A N 1
ATOM 693 C CA . TYR A 1 86 ? 0.961 -7.393 6.345 1.00 97.81 86 TYR A CA 1
ATOM 694 C C . TYR A 1 86 ? -0.553 -7.232 6.310 1.00 97.81 86 TYR A C 1
ATOM 696 O O . TYR A 1 86 ? -1.251 -7.905 5.545 1.00 97.81 86 TYR A O 1
ATOM 704 N N . ASP A 1 87 ? -1.075 -6.330 7.130 1.00 97.12 87 ASP A N 1
ATOM 705 C CA . ASP A 1 87 ? -2.498 -5.997 7.141 1.00 97.12 87 ASP A CA 1
ATOM 706 C C . ASP A 1 87 ? -2.838 -4.885 6.147 1.00 97.12 87 ASP A C 1
ATOM 708 O O . ASP A 1 87 ? -3.972 -4.798 5.680 1.00 97.12 87 ASP A O 1
ATOM 712 N N . ILE A 1 88 ? -1.852 -4.084 5.743 1.00 98.31 88 ILE A N 1
ATOM 713 C CA . ILE A 1 88 ? -2.027 -3.044 4.736 1.00 98.31 88 ILE A CA 1
ATOM 714 C C . ILE A 1 88 ? -1.096 -3.254 3.542 1.00 98.31 88 ILE A C 1
ATOM 716 O O . ILE A 1 88 ? 0.130 -3.302 3.671 1.00 98.31 88 ILE A O 1
ATOM 720 N N . TYR A 1 89 ? -1.696 -3.257 2.351 1.00 98.38 89 TYR A N 1
ATOM 721 C CA . TYR A 1 89 ? -0.985 -3.082 1.093 1.00 98.38 89 TYR A CA 1
ATOM 722 C C . TYR A 1 89 ? -1.064 -1.606 0.667 1.00 98.38 89 TYR A C 1
ATOM 724 O O . TYR A 1 89 ? -2.100 -1.124 0.202 1.00 98.38 89 TYR A O 1
ATOM 732 N N . CYS A 1 90 ? 0.058 -0.888 0.785 1.00 97.94 90 CYS A N 1
ATOM 733 C CA . CYS A 1 90 ? 0.191 0.484 0.303 1.00 97.94 90 CYS A CA 1
ATOM 734 C C . CYS A 1 90 ? 0.659 0.551 -1.165 1.00 97.94 90 CYS A C 1
ATOM 736 O O . CYS A 1 90 ? 1.747 0.107 -1.540 1.00 97.94 90 CYS A O 1
ATOM 738 N N . GLY A 1 91 ? -0.142 1.194 -2.012 1.00 95.06 91 GLY A N 1
ATOM 739 C CA . GLY A 1 91 ? 0.287 1.677 -3.319 1.00 95.06 91 GLY A CA 1
ATOM 740 C C . GLY A 1 91 ? 0.260 0.639 -4.437 1.00 95.06 91 GLY A C 1
ATOM 741 O O . GLY A 1 91 ? 1.211 0.577 -5.222 1.00 95.06 91 GLY A O 1
ATOM 742 N N . ILE A 1 92 ? -0.812 -0.149 -4.557 1.00 95.69 92 ILE A N 1
ATOM 743 C CA . ILE A 1 92 ? -1.101 -0.846 -5.819 1.00 95.69 92 ILE A CA 1
ATOM 744 C C . ILE A 1 92 ? -1.324 0.179 -6.940 1.00 95.69 92 ILE A C 1
ATOM 746 O O . ILE A 1 92 ? -1.912 1.240 -6.719 1.00 95.69 92 ILE A O 1
ATOM 750 N N . ARG A 1 93 ? -0.805 -0.101 -8.141 1.00 92.88 93 ARG A N 1
ATOM 751 C CA . ARG A 1 93 ? -0.818 0.863 -9.260 1.00 92.88 93 ARG A CA 1
ATOM 752 C C . ARG A 1 93 ? -1.542 0.354 -10.500 1.00 92.88 93 ARG A C 1
ATOM 754 O O . ARG A 1 93 ? -2.069 1.165 -11.260 1.00 92.88 93 ARG A O 1
ATOM 761 N N . CYS A 1 94 ? -1.600 -0.960 -10.698 1.00 94.94 94 CYS A N 1
ATOM 762 C CA . CYS A 1 94 ? -2.233 -1.574 -11.857 1.00 94.94 94 CYS A CA 1
ATOM 763 C C . CYS A 1 94 ? -3.696 -1.936 -11.572 1.00 94.94 94 CYS A C 1
ATOM 765 O O . CYS A 1 94 ? -3.989 -2.703 -10.655 1.00 94.94 94 CYS A O 1
ATOM 767 N N . LYS A 1 95 ? -4.622 -1.439 -12.400 1.00 96.69 95 LYS A N 1
ATOM 768 C CA . LYS A 1 95 ? -6.059 -1.734 -12.300 1.00 96.69 95 LYS A CA 1
ATOM 769 C C . LYS A 1 95 ? -6.353 -3.231 -12.366 1.00 96.69 95 LYS A C 1
ATOM 771 O O . LYS A 1 95 ? -7.171 -3.722 -11.599 1.00 96.69 95 LYS A O 1
ATOM 776 N N . HIS A 1 96 ? -5.695 -3.964 -13.262 1.00 97.19 96 HIS A N 1
ATOM 777 C CA . HIS A 1 96 ? -5.946 -5.399 -13.413 1.00 97.19 96 HIS A CA 1
ATOM 778 C C . HIS A 1 96 ? -5.472 -6.212 -12.204 1.00 97.19 96 HIS A C 1
ATOM 780 O O . HIS A 1 96 ? -6.136 -7.170 -11.828 1.00 97.19 96 HIS A O 1
ATOM 786 N N . GLU A 1 97 ? -4.365 -5.816 -11.574 1.00 98.06 97 GLU A N 1
ATOM 787 C CA . GLU A 1 97 ? -3.878 -6.447 -10.339 1.00 98.06 97 GLU A CA 1
ATOM 788 C C . GLU A 1 97 ? -4.810 -6.138 -9.164 1.00 98.06 97 GLU A C 1
ATOM 790 O O . GLU A 1 97 ? -5.150 -7.031 -8.393 1.00 98.06 97 GLU A O 1
ATOM 795 N N . PHE A 1 98 ? -5.292 -4.892 -9.073 1.00 98.50 98 PHE A N 1
ATOM 796 C CA . PHE A 1 98 ? -6.282 -4.492 -8.075 1.00 98.50 98 PHE A CA 1
ATOM 797 C C . PHE A 1 98 ? -7.577 -5.293 -8.197 1.00 98.50 98 PHE A C 1
ATOM 799 O O . PHE A 1 98 ? -8.049 -5.849 -7.209 1.00 98.50 98 PHE A O 1
ATOM 806 N N . LEU A 1 99 ? -8.134 -5.386 -9.408 1.00 98.56 99 LEU A N 1
ATOM 807 C CA . LEU A 1 99 ? -9.363 -6.138 -9.646 1.00 98.56 99 LEU A CA 1
ATOM 808 C C . LEU A 1 99 ? -9.180 -7.625 -9.342 1.00 98.56 99 LEU A C 1
ATOM 810 O O . LEU A 1 99 ? -10.041 -8.202 -8.692 1.00 98.56 99 LEU A O 1
ATOM 814 N N . ALA A 1 100 ? -8.047 -8.220 -9.724 1.00 98.62 100 ALA A N 1
ATOM 815 C CA . ALA A 1 100 ? -7.752 -9.613 -9.403 1.00 98.62 100 ALA A CA 1
ATOM 816 C C . ALA A 1 100 ? -7.624 -9.846 -7.888 1.00 98.62 100 ALA A C 1
ATOM 818 O O . ALA A 1 100 ? -8.119 -10.846 -7.375 1.00 98.62 100 ALA A O 1
ATOM 819 N N . ALA A 1 101 ? -6.996 -8.922 -7.153 1.00 98.62 101 ALA A N 1
ATOM 820 C CA . ALA A 1 101 ? -6.920 -8.995 -5.696 1.00 98.62 101 ALA A CA 1
ATOM 821 C C . ALA A 1 101 ? -8.299 -8.836 -5.031 1.00 98.62 101 ALA A C 1
ATOM 823 O O . ALA A 1 101 ? -8.582 -9.529 -4.053 1.00 98.62 101 ALA A O 1
ATOM 824 N N . LYS A 1 102 ? -9.159 -7.961 -5.579 1.00 98.50 102 LYS A N 1
ATOM 825 C CA . LYS A 1 102 ? -10.542 -7.759 -5.119 1.00 98.50 102 LYS A CA 1
ATOM 826 C C . LYS A 1 102 ? -11.395 -9.004 -5.369 1.00 98.50 102 LYS A C 1
ATOM 828 O O . LYS A 1 102 ? -12.067 -9.472 -4.459 1.00 98.50 102 LYS A O 1
ATOM 833 N N . GLU A 1 103 ? -11.333 -9.567 -6.574 1.00 98.31 103 GLU A N 1
ATOM 834 C CA . GLU A 1 103 ? -12.058 -10.784 -6.966 1.00 98.31 103 GLU A CA 1
ATOM 835 C C . GLU A 1 103 ? -11.630 -12.003 -6.139 1.00 98.31 103 GLU A C 1
ATOM 837 O O . GLU A 1 103 ? -12.464 -12.810 -5.741 1.00 98.31 103 GLU A O 1
ATOM 842 N N . ALA A 1 104 ? -10.340 -12.100 -5.813 1.00 98.25 104 ALA A N 1
ATOM 843 C CA . ALA A 1 104 ? -9.808 -13.140 -4.938 1.00 98.25 104 ALA A CA 1
ATOM 844 C C . ALA A 1 104 ? -10.109 -12.916 -3.440 1.00 98.25 104 ALA A C 1
ATOM 846 O O . ALA A 1 104 ? -9.686 -13.731 -2.622 1.00 98.25 104 ALA A O 1
ATOM 847 N N . GLY A 1 105 ? -10.799 -11.830 -3.065 1.00 98.19 105 GLY A N 1
ATOM 848 C CA . GLY A 1 105 ? -11.178 -11.543 -1.678 1.00 98.19 105 GLY A CA 1
ATOM 849 C C . GLY A 1 105 ? -9.989 -11.310 -0.742 1.00 98.19 105 GLY A C 1
ATOM 850 O O . GLY A 1 105 ? -10.042 -11.697 0.420 1.00 98.19 105 GLY A O 1
ATOM 851 N N . LEU A 1 106 ? -8.889 -10.730 -1.241 1.00 98.44 106 LEU A N 1
ATOM 852 C CA . LEU A 1 106 ? -7.644 -10.597 -0.466 1.00 98.44 106 LEU A CA 1
ATOM 853 C C . LEU A 1 106 ? -7.633 -9.427 0.524 1.00 98.44 106 LEU A C 1
ATOM 855 O O . LEU A 1 106 ? -6.735 -9.348 1.361 1.00 98.44 106 LEU A O 1
ATOM 859 N N . PHE A 1 107 ? -8.585 -8.503 0.409 1.00 98.38 107 PHE A N 1
ATOM 860 C CA . PHE A 1 107 ? -8.709 -7.347 1.288 1.00 98.38 107 PHE A CA 1
ATOM 861 C C . PHE A 1 107 ? -10.175 -7.006 1.553 1.00 98.38 107 PHE A C 1
ATOM 863 O O . PHE A 1 107 ? -11.041 -7.307 0.733 1.00 98.38 107 PHE A O 1
ATOM 870 N N . ASP A 1 108 ? -10.429 -6.347 2.683 1.00 96.88 108 ASP A N 1
ATOM 871 C CA . ASP A 1 108 ? -11.778 -6.008 3.147 1.00 96.88 108 ASP A CA 1
ATOM 872 C C . ASP A 1 108 ? -12.240 -4.641 2.624 1.00 96.88 108 ASP A C 1
ATOM 874 O O . ASP A 1 108 ? -13.424 -4.432 2.371 1.00 96.88 108 ASP A O 1
ATOM 878 N N . LEU A 1 109 ? -11.304 -3.693 2.483 1.00 97.19 109 LEU A N 1
ATOM 879 C CA . LEU A 1 109 ? -11.609 -2.306 2.139 1.00 97.19 109 LEU A CA 1
ATOM 880 C C . LEU A 1 109 ? -10.483 -1.649 1.333 1.00 97.19 109 LEU A C 1
ATOM 882 O O . LEU A 1 109 ? -9.307 -1.736 1.698 1.00 97.19 109 LEU A O 1
ATOM 886 N N . ALA A 1 110 ? -10.848 -0.942 0.266 1.00 98.44 110 ALA A N 1
ATOM 887 C CA . ALA A 1 110 ? -9.949 -0.097 -0.507 1.00 98.44 110 ALA A CA 1
ATOM 888 C C . ALA A 1 110 ? -10.182 1.390 -0.214 1.00 98.44 110 ALA A C 1
ATOM 890 O O . ALA A 1 110 ? -11.302 1.892 -0.309 1.00 98.44 110 ALA A O 1
ATOM 891 N N . ILE A 1 111 ? -9.105 2.113 0.088 1.00 98.50 111 ILE A N 1
ATOM 892 C CA . ILE A 1 111 ? -9.136 3.536 0.434 1.00 98.50 111 ILE A CA 1
ATOM 893 C C . ILE A 1 111 ? -8.234 4.303 -0.529 1.00 98.50 111 ILE A C 1
ATOM 895 O O . ILE A 1 111 ? -7.059 3.975 -0.680 1.00 98.50 111 ILE A O 1
ATOM 899 N N . TRP A 1 112 ? -8.760 5.348 -1.160 1.00 98.44 112 TRP A N 1
ATOM 900 C CA . TRP A 1 112 ? -7.990 6.289 -1.966 1.00 98.44 112 TRP A CA 1
ATOM 901 C C . TRP A 1 112 ? -7.659 7.542 -1.156 1.00 98.44 112 TRP A C 1
ATOM 903 O O . TRP A 1 112 ? -8.567 8.213 -0.672 1.00 98.44 112 TRP A O 1
ATOM 913 N N . VAL A 1 113 ? -6.379 7.895 -1.045 1.00 98.12 113 VAL A N 1
ATOM 914 C CA . VAL A 1 113 ? -5.959 9.186 -0.481 1.00 98.12 113 VAL A CA 1
ATOM 915 C C . VAL A 1 113 ? -5.754 10.178 -1.622 1.00 98.12 113 VAL A C 1
ATOM 917 O O . VAL A 1 113 ? -4.868 9.996 -2.465 1.00 98.12 113 VAL A O 1
ATOM 920 N N . ASP A 1 114 ? -6.585 11.215 -1.655 1.00 97.25 114 ASP A N 1
ATOM 921 C CA . ASP A 1 114 ? -6.597 12.225 -2.704 1.00 97.25 114 ASP A CA 1
ATOM 922 C C . ASP A 1 114 ? -5.962 13.535 -2.247 1.00 97.25 114 ASP A C 1
ATOM 924 O O . ASP A 1 114 ? -6.240 14.004 -1.158 1.00 97.25 114 ASP A O 1
ATOM 928 N N . ALA A 1 115 ? -5.127 14.144 -3.078 1.00 96.75 115 ALA A N 1
ATOM 929 C CA . ALA A 1 115 ? -4.527 15.451 -2.822 1.00 96.75 115 ALA A CA 1
ATOM 930 C C . ALA A 1 115 ? -4.577 16.320 -4.092 1.00 96.75 115 ALA A C 1
ATOM 932 O O . ALA A 1 115 ? -3.675 17.128 -4.329 1.00 96.75 115 ALA A O 1
ATOM 933 N N . GLY A 1 116 ? -5.578 16.082 -4.949 1.00 94.62 116 GLY A N 1
ATOM 934 C CA . GLY A 1 116 ? -5.640 16.615 -6.309 1.00 94.62 116 GLY A CA 1
ATOM 935 C C . GLY A 1 116 ? -5.763 18.138 -6.392 1.00 94.62 116 GLY A C 1
ATOM 936 O O . GLY A 1 116 ? -5.385 18.711 -7.410 1.00 94.62 116 GLY A O 1
ATOM 937 N N . ASP A 1 117 ? -6.213 18.809 -5.325 1.00 93.31 117 ASP A N 1
ATOM 938 C CA . ASP A 1 117 ? -6.313 20.276 -5.311 1.00 93.31 117 ASP A CA 1
ATOM 939 C C . ASP A 1 117 ? -4.947 20.942 -5.090 1.00 93.31 117 ASP A C 1
ATOM 941 O O . ASP A 1 117 ? -4.743 22.095 -5.473 1.00 93.31 117 ASP A O 1
ATOM 945 N N . ARG A 1 118 ? -3.993 20.226 -4.475 1.00 92.44 118 ARG A N 1
ATOM 946 C CA . ARG A 1 118 ? -2.645 20.739 -4.163 1.00 92.44 118 ARG A CA 1
ATOM 947 C C . ARG A 1 118 ? -1.519 20.078 -4.959 1.00 92.44 118 ARG A C 1
ATOM 949 O O . ARG A 1 118 ? -0.404 20.598 -4.964 1.00 92.44 118 ARG A O 1
ATOM 956 N N . LEU A 1 119 ? -1.768 18.933 -5.594 1.00 92.00 119 LEU A N 1
ATOM 957 C CA . LEU A 1 119 ? -0.783 18.168 -6.358 1.00 92.00 119 LEU A CA 1
ATOM 958 C C . LEU A 1 119 ? -1.351 17.714 -7.701 1.00 92.00 119 LEU A C 1
ATOM 960 O O . LEU A 1 119 ? -2.529 17.398 -7.829 1.00 92.00 119 LEU A O 1
ATOM 964 N N . SER A 1 120 ? -0.480 17.638 -8.706 1.00 86.75 120 SER A N 1
ATOM 965 C CA . SER A 1 120 ? -0.844 17.078 -10.001 1.00 86.75 120 SER A CA 1
ATOM 966 C C . SER A 1 120 ? -1.001 15.559 -9.936 1.00 86.75 120 SER A C 1
ATOM 968 O O . SER A 1 120 ? -0.228 14.847 -9.292 1.00 86.75 120 SER A O 1
ATOM 970 N N . ASN A 1 121 ? -1.980 15.058 -10.685 1.00 86.75 121 ASN A N 1
ATOM 971 C CA . ASN A 1 121 ? -2.190 13.627 -10.869 1.00 86.75 121 ASN A CA 1
ATOM 972 C C . ASN A 1 121 ? -1.078 13.011 -11.732 1.00 86.75 121 ASN A C 1
ATOM 974 O O . ASN A 1 121 ? -0.549 13.647 -12.647 1.00 86.75 121 ASN A O 1
ATOM 978 N N . GLU A 1 122 ? -0.744 11.746 -11.474 1.00 84.00 122 GLU A N 1
ATOM 979 C CA . GLU A 1 122 ? 0.234 11.013 -12.285 1.00 84.00 122 GLU A CA 1
ATOM 980 C C . GLU A 1 122 ? -0.370 10.539 -13.621 1.00 84.00 122 GLU A C 1
ATOM 982 O O . GLU A 1 122 ? -1.566 10.246 -13.711 1.00 84.00 122 GLU A O 1
ATOM 987 N N . SER A 1 123 ? 0.474 10.406 -14.655 1.00 81.88 123 SER A N 1
ATOM 988 C CA . SER A 1 123 ? 0.073 9.852 -15.961 1.00 81.88 123 SER A CA 1
ATOM 989 C C . SER A 1 123 ? -0.492 8.427 -15.840 1.00 81.88 123 SER A C 1
ATOM 991 O O . SER A 1 123 ? -0.082 7.644 -14.976 1.00 81.88 123 SER A O 1
ATOM 993 N N . LEU A 1 124 ? -1.379 8.067 -16.777 1.00 80.44 124 LEU A N 1
ATOM 994 C CA . LEU A 1 124 ? -1.875 6.701 -16.992 1.00 80.44 124 LEU A CA 1
ATOM 995 C C . LEU A 1 124 ? -0.747 5.678 -17.19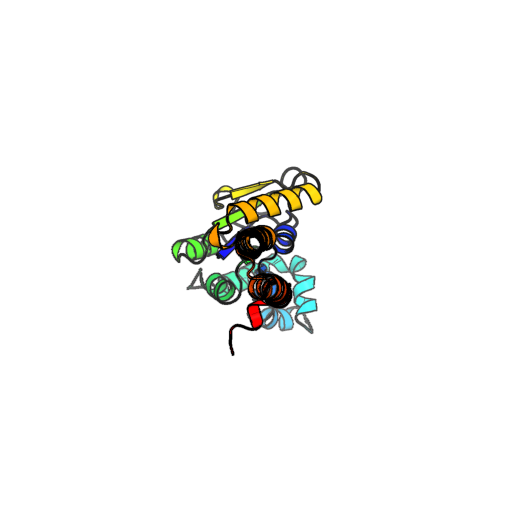2 1.00 80.44 124 LEU A C 1
ATOM 997 O O . LEU A 1 124 ? -0.912 4.526 -16.801 1.00 80.44 124 LEU A O 1
ATOM 1001 N N . ASP A 1 125 ? 0.402 6.107 -17.718 1.00 76.38 125 ASP A N 1
ATOM 1002 C CA . ASP A 1 125 ? 1.565 5.238 -17.948 1.00 76.38 125 ASP A CA 1
ATOM 1003 C C . ASP A 1 125 ? 2.198 4.735 -16.641 1.00 76.38 125 ASP A C 1
ATOM 1005 O O . ASP A 1 125 ? 2.875 3.711 -16.621 1.00 76.38 125 ASP A O 1
ATOM 1009 N N . SER A 1 126 ? 1.977 5.451 -15.533 1.00 76.50 126 SER A N 1
ATOM 1010 C CA . SER A 1 126 ? 2.572 5.156 -14.223 1.00 76.50 126 SER A CA 1
ATOM 1011 C C . SER A 1 126 ? 1.582 4.496 -13.256 1.00 76.50 126 SER A C 1
ATOM 1013 O O . SER A 1 126 ? 1.985 3.845 -12.286 1.00 76.50 126 SER A O 1
ATOM 1015 N N . ILE A 1 127 ? 0.279 4.700 -13.458 1.00 88.00 127 ILE A N 1
ATOM 1016 C CA . ILE A 1 127 ? -0.786 4.222 -12.570 1.00 88.00 127 ILE A CA 1
ATOM 1017 C C . ILE A 1 127 ? -2.115 4.180 -13.318 1.00 88.00 127 ILE A C 1
ATOM 1019 O O . ILE A 1 127 ? -2.536 5.162 -13.930 1.00 88.00 127 ILE A O 1
ATOM 1023 N N . THR A 1 128 ? -2.823 3.061 -13.206 1.00 93.69 128 THR A N 1
ATOM 1024 C CA . THR A 1 128 ? -4.108 2.821 -13.881 1.00 93.69 128 THR A CA 1
ATOM 1025 C C . THR A 1 128 ? -5.278 2.630 -12.915 1.00 93.69 128 THR A C 1
ATOM 1027 O O . THR A 1 128 ? -6.423 2.758 -13.341 1.00 93.69 128 THR A O 1
ATOM 1030 N N . VAL A 1 129 ? -5.031 2.393 -11.618 1.00 95.94 129 VAL A N 1
ATOM 1031 C CA . VAL A 1 129 ? -6.079 2.514 -10.583 1.00 95.94 129 VAL A CA 1
ATOM 1032 C C . VAL A 1 129 ? -6.522 3.971 -10.432 1.00 95.94 129 VAL A C 1
ATOM 1034 O O . VAL A 1 129 ? -5.731 4.897 -10.622 1.00 95.94 129 VAL A O 1
ATOM 1037 N N . ARG A 1 130 ? -7.795 4.188 -10.113 1.00 95.88 130 ARG A N 1
ATOM 1038 C CA . ARG A 1 130 ? -8.432 5.511 -10.034 1.00 95.88 130 ARG A CA 1
ATOM 1039 C C . ARG A 1 130 ? -9.332 5.597 -8.790 1.00 95.88 130 ARG A C 1
ATOM 1041 O O . ARG A 1 130 ? -9.665 4.543 -8.246 1.00 95.88 130 ARG A O 1
ATOM 1048 N N . PRO A 1 131 ? -9.715 6.809 -8.338 1.00 96.19 131 PRO A N 1
ATOM 1049 C CA . PRO A 1 131 ? -10.522 6.981 -7.127 1.00 96.19 131 PRO A CA 1
ATOM 1050 C C . PRO A 1 131 ? -11.831 6.178 -7.127 1.00 96.19 131 PRO A C 1
ATOM 1052 O O . PRO A 1 131 ? -12.211 5.634 -6.100 1.00 96.19 131 PRO A O 1
ATOM 1055 N N . ASP A 1 132 ? -12.472 6.033 -8.288 1.00 96.62 132 ASP A N 1
ATOM 1056 C CA . ASP A 1 132 ? -13.704 5.257 -8.508 1.00 96.62 132 ASP A CA 1
ATOM 1057 C C . ASP A 1 132 ? -13.558 3.740 -8.281 1.00 96.62 132 ASP A C 1
ATOM 1059 O O . ASP A 1 132 ? -14.555 3.027 -8.213 1.00 96.62 132 ASP A O 1
ATOM 1063 N N . HIS A 1 133 ? -12.329 3.230 -8.166 1.00 97.44 133 HIS A N 1
ATOM 1064 C CA . HIS A 1 133 ? -12.074 1.837 -7.803 1.00 97.44 133 HIS A CA 1
ATOM 1065 C C . HIS A 1 133 ? -12.057 1.620 -6.283 1.00 97.44 133 HIS A C 1
ATOM 1067 O O . HIS A 1 133 ? -12.140 0.471 -5.844 1.00 97.44 133 HIS A O 1
ATOM 1073 N N . ALA A 1 134 ? -11.894 2.684 -5.491 1.00 97.81 134 ALA A N 1
ATOM 1074 C CA . ALA A 1 134 ? -11.865 2.612 -4.036 1.00 97.81 134 ALA A CA 1
ATOM 1075 C C . ALA A 1 134 ? -13.278 2.598 -3.446 1.00 97.81 134 ALA A C 1
ATOM 1077 O O . ALA A 1 134 ? -14.219 3.124 -4.036 1.00 97.81 134 ALA A O 1
ATOM 1078 N N . ASP A 1 135 ? -13.405 2.030 -2.251 1.00 97.81 135 ASP A N 1
ATOM 1079 C CA . ASP A 1 135 ? -14.658 2.027 -1.498 1.00 97.81 135 ASP A CA 1
ATOM 1080 C C . ASP A 1 135 ? -14.796 3.321 -0.664 1.00 97.81 135 ASP A C 1
ATOM 1082 O O . ASP A 1 135 ? -15.903 3.801 -0.429 1.00 97.81 135 ASP A O 1
ATOM 1086 N N . ILE A 1 136 ? -13.669 3.922 -0.254 1.00 96.94 136 ILE A N 1
ATOM 1087 C CA . ILE A 1 136 ? -13.605 5.215 0.448 1.00 96.94 136 ILE A CA 1
ATOM 1088 C C . ILE A 1 136 ? -12.585 6.130 -0.233 1.00 96.94 136 ILE A C 1
ATOM 1090 O O . ILE A 1 136 ? -11.489 5.697 -0.585 1.00 96.94 136 ILE A O 1
ATOM 1094 N N . VAL A 1 137 ? -12.908 7.419 -0.341 1.00 97.81 137 VAL A N 1
ATOM 1095 C CA . VAL A 1 137 ? -11.963 8.476 -0.726 1.00 97.81 137 VAL A CA 1
ATOM 1096 C C . VAL A 1 137 ? -11.730 9.402 0.468 1.00 97.81 137 VAL A C 1
ATOM 1098 O O . VAL A 1 137 ? -12.681 9.892 1.074 1.00 97.81 137 VAL A O 1
ATOM 1101 N N . ILE A 1 138 ? -10.465 9.642 0.811 1.00 97.31 138 ILE A N 1
ATOM 1102 C CA . ILE A 1 138 ? -10.039 10.582 1.851 1.00 97.31 138 ILE A CA 1
ATOM 1103 C C . ILE A 1 138 ? -9.316 11.742 1.185 1.00 97.31 138 ILE A C 1
ATOM 1105 O O . ILE A 1 138 ? -8.256 11.565 0.591 1.00 97.31 138 ILE A O 1
ATOM 1109 N N . GLU A 1 139 ? -9.857 12.942 1.341 1.00 96.69 139 GLU A N 1
ATOM 1110 C CA . GLU A 1 139 ? -9.206 14.162 0.873 1.00 96.69 139 GLU A CA 1
ATOM 1111 C C . GLU A 1 139 ? -8.072 14.591 1.812 1.00 96.69 139 GLU A C 1
ATOM 1113 O O . GLU A 1 139 ? -8.236 14.696 3.030 1.00 96.69 139 GLU A O 1
ATOM 1118 N N . ASN A 1 140 ? -6.944 14.938 1.220 1.00 97.25 140 ASN A N 1
ATOM 1119 C CA . ASN A 1 140 ? -5.712 15.414 1.823 1.00 97.25 140 ASN A CA 1
ATOM 1120 C C . ASN A 1 140 ? -5.281 16.722 1.138 1.00 97.25 140 ASN A C 1
ATOM 1122 O O . ASN A 1 140 ? -4.160 16.844 0.644 1.00 97.25 140 ASN A O 1
ATOM 1126 N N . ASN A 1 141 ? -6.198 17.688 1.069 1.00 96.69 141 ASN A N 1
ATOM 1127 C CA . ASN A 1 141 ? -5.963 19.019 0.494 1.00 96.69 141 ASN A CA 1
ATOM 1128 C C . ASN A 1 141 ? -5.711 20.104 1.561 1.00 96.69 141 ASN A C 1
ATOM 1130 O O . ASN A 1 141 ? -5.423 21.245 1.215 1.00 96.69 141 ASN A O 1
ATOM 1134 N N . GLY A 1 142 ? -5.801 19.746 2.847 1.00 94.44 142 GLY A N 1
ATOM 1135 C CA . GLY A 1 142 ? -5.542 20.628 3.986 1.00 94.44 142 GLY A CA 1
ATOM 1136 C C . GLY A 1 142 ? -4.182 20.384 4.641 1.00 94.44 142 GLY A C 1
ATOM 1137 O O . GLY A 1 142 ? -3.208 20.013 3.982 1.00 94.44 142 GLY A O 1
ATOM 1138 N N . SER A 1 143 ? -4.107 20.606 5.953 1.00 96.19 143 SER A N 1
ATOM 1139 C CA . SER A 1 143 ? -2.885 20.381 6.736 1.00 96.19 143 SER A CA 1
ATOM 1140 C C . SER A 1 143 ? -2.598 18.895 7.011 1.00 96.19 143 SER A C 1
ATOM 1142 O O . SER A 1 143 ? -3.489 18.047 6.958 1.00 96.19 143 SER A O 1
ATOM 1144 N N . LEU A 1 144 ? -1.348 18.576 7.374 1.00 94.31 144 LEU A N 1
ATOM 1145 C CA . LEU A 1 144 ? -0.963 17.230 7.821 1.00 94.31 144 LEU A CA 1
ATOM 1146 C C . LEU A 1 144 ? -1.825 16.766 9.008 1.00 94.31 144 LEU A C 1
ATOM 1148 O O . LEU A 1 144 ? -2.385 15.677 8.966 1.00 94.31 144 LEU A O 1
ATOM 1152 N N . ALA A 1 145 ? -2.024 17.633 10.005 1.00 95.19 145 ALA A N 1
ATOM 1153 C CA . ALA A 1 145 ? -2.854 17.341 11.173 1.00 95.19 145 ALA A CA 1
ATOM 1154 C C . ALA A 1 145 ? -4.308 16.991 10.798 1.00 95.19 145 ALA A C 1
ATOM 1156 O O . ALA A 1 145 ? -4.930 16.132 11.424 1.00 95.19 145 ALA A O 1
ATOM 1157 N N . GLU A 1 146 ? -4.865 17.621 9.759 1.00 96.38 146 GLU A N 1
ATOM 1158 C CA . GLU A 1 146 ? -6.190 17.253 9.253 1.00 96.38 146 GLU A CA 1
ATOM 1159 C C . GLU A 1 146 ? -6.205 15.849 8.650 1.00 96.38 146 GLU A C 1
ATOM 1161 O O . GLU A 1 146 ? -7.158 15.105 8.900 1.00 96.38 146 GLU A O 1
ATOM 1166 N N . LEU A 1 147 ? -5.172 15.466 7.889 1.00 96.44 147 LEU A N 1
ATOM 1167 C CA . LEU A 1 147 ? -5.050 14.101 7.378 1.00 96.44 147 LEU A CA 1
ATOM 1168 C C . LEU A 1 147 ? -4.970 13.101 8.533 1.00 96.44 147 LEU A C 1
ATOM 1170 O O . LEU A 1 147 ? -5.752 12.156 8.555 1.00 96.44 147 LEU A O 1
ATOM 1174 N N . GLU A 1 148 ? -4.096 13.327 9.512 1.00 94.50 148 GLU A N 1
ATOM 1175 C CA . GLU A 1 148 ? -3.947 12.455 10.685 1.00 94.50 148 GLU A CA 1
ATOM 1176 C C . GLU A 1 148 ? -5.284 12.264 11.429 1.00 94.50 148 GLU A C 1
ATOM 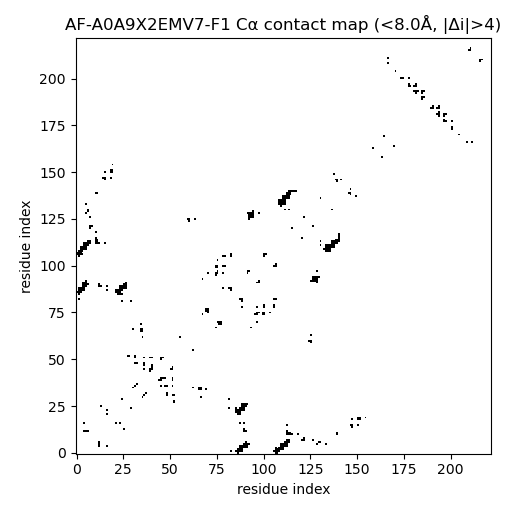1178 O O . GLU A 1 148 ? -5.676 11.147 11.774 1.00 94.50 148 GLU A O 1
ATOM 1183 N N . ILE A 1 149 ? -6.054 13.344 11.624 1.00 95.50 149 ILE A N 1
ATOM 1184 C CA . ILE A 1 149 ? -7.394 13.276 12.229 1.00 95.50 149 ILE A CA 1
ATOM 1185 C C . ILE A 1 149 ? -8.347 12.434 11.369 1.00 95.50 149 ILE A C 1
ATOM 1187 O O . ILE A 1 149 ? -9.105 11.626 11.915 1.00 95.50 149 ILE A O 1
ATOM 1191 N N . LYS A 1 150 ? -8.336 12.606 10.040 1.00 96.75 150 LYS A N 1
ATOM 1192 C CA . LYS A 1 150 ? -9.166 11.808 9.122 1.00 96.75 150 LYS A CA 1
ATOM 1193 C C . LYS A 1 150 ? -8.789 10.327 9.181 1.00 96.75 150 LYS A C 1
ATOM 1195 O O . LYS A 1 150 ? -9.690 9.497 9.283 1.00 96.75 150 LYS A O 1
ATOM 1200 N N . VAL A 1 151 ? -7.494 10.000 9.202 1.00 95.38 151 VAL A N 1
ATOM 1201 C CA . VAL A 1 151 ? -6.992 8.624 9.353 1.00 95.38 151 VAL A CA 1
ATOM 1202 C C . VAL A 1 151 ? -7.518 8.019 10.651 1.00 95.38 151 VAL A C 1
ATOM 1204 O O . VAL A 1 151 ? -8.198 6.994 10.614 1.00 95.38 151 VAL A O 1
ATOM 1207 N N . ARG A 1 152 ? -7.311 8.691 11.792 1.00 92.19 152 ARG A N 1
ATOM 1208 C CA . AR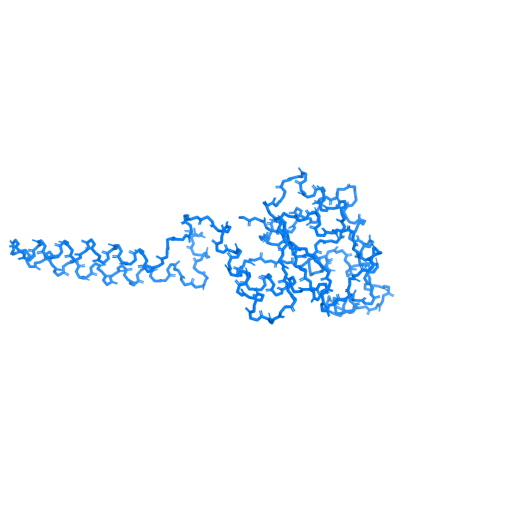G A 1 152 ? -7.778 8.208 13.102 1.00 92.19 152 ARG A CA 1
ATOM 1209 C C . ARG A 1 152 ? -9.284 7.958 13.131 1.00 92.19 152 ARG A C 1
ATOM 1211 O O . ARG A 1 152 ? -9.719 6.950 13.688 1.00 92.19 152 ARG A O 1
ATOM 1218 N N . ARG A 1 153 ? -10.083 8.830 12.505 1.00 93.50 153 ARG A N 1
ATOM 1219 C CA . ARG A 1 153 ? -11.543 8.660 12.395 1.00 93.50 153 ARG A CA 1
ATOM 1220 C C . ARG A 1 153 ? -11.913 7.437 11.564 1.00 93.50 153 ARG A C 1
ATOM 1222 O O . ARG A 1 153 ? -12.754 6.660 12.002 1.00 93.50 153 ARG A O 1
ATOM 1229 N N . VAL A 1 154 ? -11.278 7.254 10.406 1.00 93.88 154 VAL A N 1
ATOM 1230 C CA . VAL A 1 154 ? -11.525 6.097 9.536 1.00 93.88 154 VAL A CA 1
ATOM 1231 C C . VAL A 1 154 ? -11.153 4.806 10.252 1.00 93.88 154 VAL A C 1
ATOM 1233 O O . VAL A 1 154 ? -11.998 3.925 10.359 1.00 93.88 154 VAL A O 1
ATOM 1236 N N . ILE A 1 155 ? -9.949 4.721 10.825 1.00 92.44 155 ILE A N 1
ATOM 1237 C CA . ILE A 1 155 ? -9.493 3.536 11.563 1.00 92.44 155 ILE A CA 1
ATOM 1238 C C . ILE A 1 155 ? -10.416 3.223 12.747 1.00 92.44 155 ILE A C 1
ATOM 1240 O O . ILE A 1 155 ? -10.787 2.067 12.941 1.00 92.44 155 ILE A O 1
ATOM 1244 N N . SER A 1 156 ? -10.849 4.239 13.498 1.00 89.31 156 SER A N 1
ATOM 1245 C CA . SER A 1 156 ? -11.808 4.061 14.600 1.00 89.31 156 SER A CA 1
ATOM 1246 C C . SER A 1 156 ? -13.175 3.557 14.131 1.00 89.31 156 SER A C 1
ATOM 1248 O O . SER A 1 156 ? -13.835 2.828 14.863 1.00 89.31 156 SER A O 1
ATOM 1250 N N . ALA A 1 157 ? -13.609 3.939 12.928 1.00 89.88 157 ALA A N 1
ATOM 1251 C CA . ALA A 1 157 ? -14.903 3.542 12.381 1.00 89.88 157 ALA A CA 1
ATOM 1252 C C . ALA A 1 157 ? -14.915 2.109 11.826 1.00 89.88 157 ALA A C 1
ATOM 1254 O O . ALA A 1 157 ? -15.968 1.474 11.825 1.00 89.88 157 ALA A O 1
ATOM 1255 N N . ILE A 1 158 ? -13.769 1.611 11.348 1.00 88.75 158 ILE A N 1
ATOM 1256 C CA . ILE A 1 158 ? -13.662 0.287 10.714 1.00 88.75 158 ILE A CA 1
ATOM 1257 C C . ILE A 1 158 ? -13.107 -0.797 11.649 1.00 88.75 158 ILE A C 1
ATOM 1259 O O . ILE A 1 158 ? -13.275 -1.982 11.370 1.00 88.75 158 ILE A O 1
ATOM 1263 N N . LYS A 1 159 ? -12.464 -0.430 12.769 1.00 77.31 159 LYS A N 1
ATOM 1264 C CA . LYS A 1 159 ? -12.057 -1.405 13.792 1.00 77.31 159 LYS A CA 1
ATOM 1265 C C . LYS A 1 159 ? -13.303 -2.011 14.471 1.00 77.31 159 LYS A C 1
ATOM 1267 O O . LYS A 1 159 ? -14.197 -1.260 14.866 1.00 77.31 159 LYS A O 1
ATOM 1272 N N . PRO A 1 160 ? -13.386 -3.348 14.637 1.00 62.06 160 PRO A N 1
ATOM 1273 C CA . PRO A 1 160 ? -14.513 -3.987 15.311 1.00 62.06 160 PRO A CA 1
ATOM 1274 C C . PRO A 1 160 ? -14.696 -3.449 16.734 1.00 62.06 160 PRO A C 1
ATOM 1276 O O . PRO A 1 160 ? -13.721 -3.275 17.466 1.00 62.06 160 PRO A O 1
ATOM 1279 N N . ARG A 1 161 ? -15.953 -3.253 17.157 1.00 51.72 161 ARG A N 1
ATOM 1280 C CA . ARG A 1 161 ? -16.303 -2.817 18.525 1.00 51.72 161 ARG A CA 1
ATOM 1281 C C . ARG A 1 161 ? -15.752 -3.733 19.623 1.00 51.72 161 ARG A C 1
ATOM 1283 O O . ARG A 1 161 ? -15.526 -3.256 20.726 1.00 51.72 161 ARG A O 1
ATOM 1290 N N . GLU A 1 162 ? -15.498 -5.006 19.326 1.00 51.53 162 GLU A N 1
ATOM 1291 C CA . GLU A 1 162 ? -14.901 -5.965 20.269 1.00 51.53 162 GLU A CA 1
ATOM 1292 C C . GLU A 1 162 ? -13.437 -5.638 20.614 1.00 51.53 162 GLU A C 1
ATOM 1294 O O . GLU A 1 162 ? -12.957 -6.021 21.673 1.00 51.53 162 GLU A O 1
ATOM 1299 N N . MET A 1 163 ? -12.754 -4.846 19.780 1.00 47.25 163 MET A N 1
ATOM 1300 C CA . MET A 1 163 ? -11.400 -4.337 20.039 1.00 47.25 163 MET A CA 1
ATOM 1301 C C . MET A 1 163 ? -11.401 -2.953 20.714 1.00 47.25 163 MET A C 1
ATOM 1303 O O . MET A 1 163 ? -10.344 -2.384 20.968 1.00 47.25 163 MET A O 1
ATOM 1307 N N . LEU A 1 164 ? -12.590 -2.405 20.999 1.00 49.12 164 LEU A N 1
ATOM 1308 C CA . LEU A 1 164 ? -12.810 -1.146 21.718 1.00 49.12 164 LEU A CA 1
ATOM 1309 C C . LEU A 1 164 ? -13.272 -1.392 23.154 1.00 49.12 164 LEU A C 1
ATOM 1311 O O . LEU A 1 164 ? -13.999 -0.580 23.730 1.00 49.12 164 LEU A O 1
ATOM 1315 N N . ILE A 1 165 ? -12.838 -2.490 23.763 1.00 52.44 165 ILE A N 1
ATOM 1316 C CA . ILE A 1 165 ? -12.804 -2.511 25.213 1.00 52.44 165 ILE A CA 1
ATOM 1317 C C . ILE A 1 165 ? -11.603 -1.653 25.623 1.00 52.44 165 ILE A C 1
ATOM 1319 O O . ILE A 1 165 ? -10.479 -2.125 25.735 1.00 52.44 165 ILE A O 1
ATOM 1323 N N . ASN A 1 166 ? -11.844 -0.347 25.729 1.00 59.03 166 ASN A N 1
ATOM 1324 C CA . ASN A 1 166 ? -10.859 0.619 26.196 1.00 59.03 166 ASN A CA 1
ATOM 1325 C C . ASN A 1 166 ? -10.349 0.166 27.574 1.00 59.03 166 ASN A C 1
ATOM 1327 O O . ASN A 1 166 ? -11.165 -0.190 28.428 1.00 59.03 166 ASN A O 1
ATOM 1331 N N . GLU A 1 167 ? -9.031 0.205 27.788 1.00 59.12 167 GLU A N 1
ATOM 1332 C CA . GLU A 1 167 ? -8.384 -0.027 29.087 1.00 59.12 167 GLU A CA 1
ATOM 1333 C C . GLU A 1 167 ? -9.140 0.710 30.203 1.00 59.12 167 GLU A C 1
ATOM 1335 O O . GLU A 1 167 ? -9.448 0.131 31.244 1.00 59.12 167 GLU A O 1
ATOM 1340 N N . SER A 1 168 ? -9.564 1.950 29.930 1.00 59.59 168 SER A N 1
ATOM 1341 C CA . SER A 1 168 ? -10.330 2.753 30.879 1.00 59.59 168 SER A CA 1
ATOM 1342 C C . SER A 1 168 ? -11.703 2.158 31.207 1.00 59.59 168 SER A C 1
ATOM 1344 O O . SER A 1 168 ? -12.134 2.234 32.347 1.00 59.59 168 SER A O 1
ATOM 1346 N N . ILE A 1 169 ? -12.395 1.546 30.240 1.00 66.56 169 ILE A N 1
ATOM 1347 C CA . ILE A 1 169 ? -13.736 0.974 30.441 1.00 66.56 169 ILE A CA 1
ATOM 1348 C C . ILE A 1 169 ? -13.648 -0.327 31.242 1.00 66.56 169 ILE A C 1
ATOM 1350 O O . ILE A 1 169 ? -14.457 -0.529 32.144 1.00 66.56 169 ILE A O 1
ATOM 1354 N N . VAL A 1 170 ? -12.672 -1.199 30.957 1.00 67.81 170 VAL A N 1
ATOM 1355 C CA . VAL A 1 170 ? -12.462 -2.418 31.765 1.00 67.81 170 VAL A CA 1
ATOM 1356 C C . VAL A 1 170 ? -12.051 -2.066 33.174 1.00 67.81 170 VAL A C 1
ATOM 1358 O O . VAL A 1 170 ? -12.658 -2.581 34.111 1.00 67.81 170 VAL A O 1
ATOM 1361 N N . LEU A 1 171 ? -11.072 -1.175 33.333 1.00 67.62 171 LEU A N 1
ATOM 1362 C CA . LEU A 1 171 ? -10.637 -0.750 34.657 1.00 67.62 171 LEU A CA 1
ATOM 1363 C C . LEU A 1 171 ? -11.784 -0.093 35.426 1.00 67.62 171 LEU A C 1
ATOM 1365 O O . LEU A 1 171 ? -11.963 -0.395 36.600 1.00 67.62 171 LEU A O 1
ATOM 1369 N N . ASP A 1 172 ? -12.617 0.727 34.783 1.00 74.75 172 ASP A N 1
ATOM 1370 C CA . ASP A 1 172 ? -13.767 1.344 35.447 1.00 74.75 172 ASP A CA 1
ATOM 1371 C C . ASP A 1 172 ? -14.844 0.325 35.844 1.00 74.75 172 ASP A C 1
ATOM 1373 O O . ASP A 1 172 ? -15.387 0.417 36.947 1.00 74.75 172 ASP A O 1
ATOM 1377 N N . ILE A 1 173 ? -15.137 -0.672 35.000 1.00 73.25 173 ILE A N 1
ATOM 1378 C CA . ILE A 1 173 ? -16.081 -1.750 35.340 1.00 73.25 173 ILE A CA 1
ATOM 1379 C C . ILE A 1 173 ? -15.544 -2.576 36.511 1.00 73.25 173 ILE A C 1
ATOM 1381 O O . ILE A 1 173 ? -16.271 -2.803 37.478 1.00 73.25 173 ILE A O 1
ATOM 1385 N N . VAL A 1 174 ? -14.273 -2.985 36.461 1.00 74.12 174 VAL A N 1
ATOM 1386 C CA . VAL A 1 174 ? -13.636 -3.758 37.535 1.00 74.12 174 VAL A CA 1
ATOM 1387 C C . VAL A 1 174 ? -13.626 -2.960 38.838 1.00 74.12 174 VAL A C 1
ATOM 1389 O O . VAL A 1 174 ? -14.068 -3.470 39.865 1.00 74.12 174 VAL A O 1
ATOM 1392 N N . ARG A 1 175 ? -13.215 -1.686 38.804 1.00 75.44 175 ARG A N 1
ATOM 1393 C CA . ARG A 1 175 ? -13.233 -0.795 39.978 1.00 75.44 175 ARG A CA 1
ATOM 1394 C C . ARG A 1 175 ? -14.616 -0.697 40.599 1.00 75.44 175 ARG A C 1
ATOM 1396 O O . ARG A 1 175 ? -14.732 -0.678 41.821 1.00 75.44 175 ARG A O 1
ATOM 1403 N N . ARG A 1 176 ? -15.655 -0.610 39.769 1.00 78.62 176 ARG A N 1
ATOM 1404 C CA . ARG A 1 176 ? -17.030 -0.467 40.240 1.00 78.62 176 ARG A CA 1
ATOM 1405 C C . ARG A 1 176 ? -17.527 -1.734 40.934 1.00 78.62 176 ARG A C 1
ATOM 1407 O O . ARG A 1 176 ? -18.015 -1.639 42.053 1.00 78.62 176 ARG A O 1
ATOM 1414 N N . VAL A 1 177 ? -17.320 -2.900 40.322 1.00 74.81 177 VAL A N 1
ATOM 1415 C CA . VAL A 1 177 ? -17.699 -4.199 40.909 1.00 74.81 177 VAL A CA 1
ATOM 1416 C C . VAL A 1 177 ? -16.960 -4.457 42.226 1.00 74.81 177 VAL A C 1
ATOM 1418 O O . VAL A 1 177 ? -17.551 -4.937 43.194 1.00 74.81 177 VAL A O 1
ATOM 1421 N N . MET A 1 178 ? -15.673 -4.109 42.288 1.00 74.88 178 MET A N 1
ATOM 1422 C CA . MET A 1 178 ? -14.870 -4.314 43.494 1.00 74.88 178 MET A CA 1
ATOM 1423 C C . MET A 1 178 ? -15.248 -3.352 44.626 1.00 74.88 178 MET A C 1
ATOM 1425 O O . MET A 1 178 ? -15.353 -3.798 45.765 1.00 74.88 178 MET A O 1
ATOM 1429 N N . ARG A 1 179 ? -15.539 -2.071 44.337 1.00 76.00 179 ARG A N 1
ATOM 1430 C CA . ARG A 1 179 ? -16.051 -1.134 45.358 1.00 76.00 179 ARG A CA 1
ATOM 1431 C C . ARG A 1 179 ? -17.399 -1.566 45.915 1.00 76.00 179 ARG A C 1
ATOM 1433 O O . ARG A 1 179 ? -17.551 -1.593 47.127 1.00 76.00 179 ARG A O 1
ATOM 1440 N N . GLU A 1 180 ? -18.334 -1.965 45.053 1.00 78.38 180 GLU A N 1
ATOM 1441 C CA . GLU A 1 180 ? -19.638 -2.479 45.493 1.00 78.38 180 GLU A CA 1
ATOM 1442 C C . GLU A 1 180 ? -19.469 -3.720 46.392 1.00 78.38 180 GLU A C 1
ATOM 1444 O O . GLU A 1 180 ? -20.183 -3.884 47.378 1.00 78.38 180 GLU A O 1
ATOM 1449 N N . SER A 1 181 ? -18.487 -4.581 46.106 1.00 70.75 181 SER A N 1
ATOM 1450 C CA . SER A 1 181 ? -18.182 -5.749 46.946 1.00 70.75 181 SER A CA 1
ATOM 1451 C C . SER A 1 181 ? -17.564 -5.359 48.298 1.00 70.75 181 SER A C 1
ATOM 1453 O O . SER A 1 181 ? -17.951 -5.910 49.327 1.00 70.75 181 SER A O 1
ATOM 1455 N N . ALA A 1 182 ? -16.639 -4.394 48.313 1.00 72.69 182 ALA A N 1
ATOM 1456 C CA . ALA A 1 182 ? -15.988 -3.899 49.528 1.00 72.69 182 ALA A CA 1
ATOM 1457 C C . ALA A 1 182 ? -16.960 -3.142 50.453 1.00 72.69 182 ALA A C 1
ATOM 1459 O O . ALA A 1 182 ? -16.940 -3.343 51.667 1.00 72.69 182 ALA A O 1
ATOM 1460 N N . GLU A 1 183 ? -17.851 -2.323 49.887 1.00 77.06 183 GLU A N 1
ATOM 1461 C CA . GLU A 1 183 ? -18.901 -1.608 50.624 1.00 77.06 183 GLU A CA 1
ATOM 14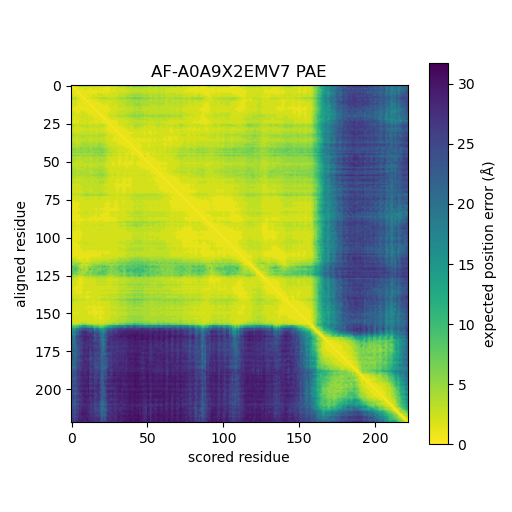62 C C . GLU A 1 183 ? -19.871 -2.594 51.295 1.00 77.06 183 GLU A C 1
ATOM 1464 O O . GLU A 1 183 ? -20.087 -2.512 52.504 1.00 77.06 183 GLU A O 1
ATOM 1469 N N . ASN A 1 184 ? -20.353 -3.605 50.559 1.00 73.06 184 ASN A N 1
ATOM 1470 C CA . ASN A 1 184 ? -21.211 -4.659 51.116 1.00 73.06 184 ASN A CA 1
ATOM 1471 C C . ASN A 1 184 ? -20.512 -5.470 52.227 1.00 73.06 184 ASN A C 1
ATOM 1473 O O . ASN A 1 184 ? -21.132 -5.811 53.234 1.00 73.06 184 ASN A O 1
ATOM 1477 N N . ALA A 1 185 ? -19.224 -5.787 52.065 1.00 71.44 185 ALA A N 1
ATOM 1478 C CA . ALA A 1 185 ? -18.445 -6.487 53.088 1.00 71.44 185 ALA A CA 1
ATOM 1479 C C . ALA A 1 185 ? -18.267 -5.635 54.356 1.00 71.44 185 ALA A C 1
ATOM 1481 O O . ALA A 1 185 ? -18.386 -6.139 55.474 1.00 71.44 185 ALA A O 1
ATOM 1482 N N . SER A 1 186 ? -18.031 -4.330 54.195 1.00 72.19 186 SER A N 1
ATOM 1483 C CA . SER A 1 186 ? -17.920 -3.381 55.306 1.00 72.19 186 SER A CA 1
ATOM 1484 C C . SER A 1 186 ? -19.229 -3.261 56.091 1.00 72.19 186 SER A C 1
ATOM 1486 O O . SER A 1 186 ? -19.213 -3.353 57.320 1.00 72.19 186 SER A O 1
ATOM 1488 N N . GLU A 1 187 ? -20.366 -3.140 55.398 1.00 77.25 187 GLU A N 1
ATOM 1489 C CA . GLU A 1 187 ? -21.698 -3.073 56.019 1.00 77.25 187 GLU A CA 1
ATOM 1490 C C . GLU A 1 187 ? -22.047 -4.341 56.814 1.00 77.25 187 GLU A C 1
ATOM 1492 O O . GLU A 1 187 ? -22.713 -4.261 57.848 1.00 77.25 187 GLU A O 1
ATOM 1497 N N . ASN A 1 188 ? -21.538 -5.499 56.385 1.00 75.44 188 ASN A N 1
ATOM 1498 C CA . ASN A 1 188 ? -21.722 -6.781 57.069 1.00 75.44 188 ASN A CA 1
ATOM 1499 C C . ASN A 1 188 ? -20.670 -7.067 58.160 1.00 75.44 188 ASN A C 1
ATOM 1501 O O . ASN A 1 188 ? -20.732 -8.111 58.811 1.00 75.44 188 ASN A O 1
ATOM 1505 N N . GLY A 1 189 ? -19.718 -6.156 58.399 1.00 76.06 189 GLY A N 1
ATOM 1506 C CA . GLY A 1 189 ? -18.658 -6.328 59.400 1.00 76.06 189 GLY A CA 1
ATOM 1507 C C . GLY A 1 189 ? -17.558 -7.320 58.996 1.00 76.06 189 GLY A C 1
ATOM 1508 O O . GLY A 1 189 ? -16.798 -7.782 59.848 1.00 76.06 189 GLY A O 1
ATOM 1509 N N . GLU A 1 190 ? -17.443 -7.643 57.708 1.00 75.38 190 GLU A N 1
ATOM 1510 C CA . GLU A 1 190 ? -16.465 -8.580 57.148 1.00 75.38 190 GLU A CA 1
ATOM 1511 C C . GLU A 1 190 ? -15.166 -7.850 56.760 1.00 75.38 190 GLU A C 1
ATOM 1513 O O . GLU A 1 190 ? -14.799 -7.743 55.589 1.00 75.38 190 GLU A O 1
ATOM 1518 N N . HIS A 1 191 ? -14.446 -7.319 57.753 1.00 70.50 191 HIS A N 1
ATOM 1519 C CA . HIS A 1 191 ? -13.233 -6.516 57.521 1.00 70.50 191 HIS A CA 1
ATOM 1520 C C . HIS A 1 191 ? -12.144 -7.232 56.702 1.00 70.50 191 HIS A C 1
ATOM 1522 O O . HIS A 1 191 ? -11.472 -6.594 55.895 1.00 70.50 191 HIS A O 1
ATOM 1528 N N . GLU A 1 192 ? -12.013 -8.552 56.844 1.00 69.62 192 GLU A N 1
ATOM 1529 C CA . GLU A 1 192 ? -11.055 -9.359 56.075 1.00 69.62 192 GLU A CA 1
ATOM 1530 C C . GLU A 1 192 ? -11.422 -9.442 54.579 1.00 69.62 192 GLU A C 1
ATOM 1532 O O . GLU A 1 192 ? -10.546 -9.473 53.716 1.00 69.62 192 GLU A O 1
ATOM 1537 N N . ALA A 1 193 ? -12.715 -9.416 54.239 1.00 63.94 193 ALA A N 1
ATOM 1538 C CA . ALA A 1 193 ? -13.172 -9.418 52.849 1.00 63.94 193 ALA A CA 1
ATOM 1539 C C . ALA A 1 193 ? -12.929 -8.064 52.159 1.00 63.94 193 ALA A C 1
ATOM 1541 O O . ALA A 1 193 ? -12.592 -8.033 50.975 1.00 63.94 193 ALA A O 1
ATOM 1542 N N . CYS A 1 194 ? -13.018 -6.959 52.907 1.00 64.50 194 CYS A N 1
ATOM 1543 C CA . CYS A 1 194 ? -12.711 -5.617 52.409 1.00 64.50 194 CYS A CA 1
ATOM 1544 C C . CYS A 1 194 ? -11.217 -5.461 52.063 1.00 64.50 194 CYS A C 1
ATOM 1546 O O . CYS A 1 194 ? -10.890 -5.058 50.949 1.00 64.50 194 CYS A O 1
ATOM 1548 N N . GLU A 1 195 ? -10.306 -5.866 52.960 1.00 68.62 195 GLU A N 1
ATOM 1549 C CA . GLU A 1 195 ? -8.856 -5.836 52.683 1.00 68.62 195 GLU A CA 1
ATOM 1550 C C . GLU A 1 195 ? -8.462 -6.728 51.493 1.00 68.62 195 GLU A C 1
ATOM 1552 O O . GLU A 1 195 ? -7.557 -6.396 50.723 1.00 68.62 195 GLU A O 1
ATOM 1557 N N . ASN A 1 196 ? -9.144 -7.864 51.315 1.00 70.94 196 ASN A N 1
ATOM 1558 C CA . ASN A 1 196 ? -8.897 -8.760 50.187 1.00 70.94 196 ASN A CA 1
ATOM 1559 C C . ASN A 1 196 ? -9.359 -8.168 48.845 1.00 70.94 196 ASN A C 1
ATOM 1561 O O . ASN A 1 196 ? -8.709 -8.410 47.826 1.00 70.94 196 ASN A O 1
ATOM 1565 N N . ALA A 1 197 ? -10.442 -7.384 48.828 1.00 68.00 197 ALA A N 1
ATOM 1566 C CA . ALA A 1 197 ? -10.926 -6.712 47.623 1.00 68.00 197 ALA A CA 1
ATOM 1567 C C . ALA A 1 197 ? -9.947 -5.630 47.135 1.00 68.00 197 ALA A C 1
ATOM 1569 O O . ALA A 1 197 ? -9.637 -5.586 45.943 1.00 68.00 197 ALA A O 1
ATOM 1570 N N . ASP A 1 198 ? -9.399 -4.828 48.053 1.00 70.69 198 ASP A N 1
ATOM 1571 C CA . ASP A 1 198 ? -8.411 -3.791 47.729 1.00 70.69 198 ASP A CA 1
ATOM 1572 C C . ASP A 1 198 ? -7.107 -4.396 47.183 1.00 70.69 198 ASP A C 1
ATOM 1574 O O . ASP A 1 198 ? -6.598 -3.959 46.149 1.00 70.69 198 ASP A O 1
ATOM 1578 N N . ARG A 1 199 ? -6.610 -5.482 47.796 1.00 70.00 199 ARG A N 1
ATOM 1579 C CA . ARG A 1 199 ? -5.429 -6.211 47.291 1.00 70.00 199 ARG A CA 1
ATOM 1580 C C . ARG A 1 199 ? -5.649 -6.828 45.913 1.00 70.00 199 ARG A C 1
ATOM 1582 O O . ARG A 1 199 ? -4.735 -6.856 45.093 1.00 70.00 199 ARG A O 1
ATOM 1589 N N . LEU A 1 200 ? -6.844 -7.353 45.643 1.00 66.06 200 LEU A N 1
ATOM 1590 C CA . LEU A 1 200 ? -7.180 -7.887 44.321 1.00 66.06 200 LEU A CA 1
ATOM 1591 C C . LEU A 1 200 ? -7.209 -6.784 43.259 1.00 66.06 200 LEU A C 1
ATOM 1593 O O . LEU A 1 200 ? -6.805 -7.035 42.126 1.00 66.06 200 LEU A O 1
ATOM 1597 N N . LEU A 1 201 ? -7.648 -5.577 43.619 1.00 69.19 201 LEU A N 1
ATOM 1598 C CA . LEU A 1 201 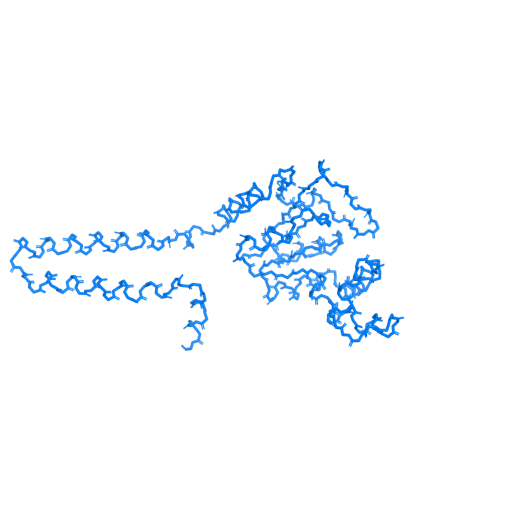? -7.635 -4.404 42.746 1.00 69.19 201 LEU A CA 1
ATOM 1599 C C . LEU A 1 201 ? -6.206 -4.034 42.328 1.00 69.19 201 LEU A C 1
ATOM 1601 O O . LEU A 1 201 ? -5.952 -3.908 41.132 1.00 69.19 201 LEU A O 1
ATOM 1605 N N . GLU A 1 202 ? -5.273 -3.969 43.281 1.00 71.62 202 GLU A N 1
ATOM 1606 C CA . GLU A 1 202 ? -3.850 -3.722 43.000 1.00 71.62 202 GLU A CA 1
ATOM 1607 C C . GLU A 1 202 ? -3.251 -4.800 42.080 1.00 71.62 202 GLU A C 1
ATOM 1609 O O . GLU A 1 202 ? -2.611 -4.480 41.079 1.00 71.62 202 GLU A O 1
ATOM 1614 N N . ILE A 1 203 ? -3.523 -6.084 42.348 1.00 69.56 203 ILE A N 1
ATOM 1615 C CA . ILE A 1 203 ? -3.026 -7.201 41.523 1.00 69.56 203 ILE A CA 1
ATOM 1616 C C . ILE A 1 203 ? -3.583 -7.141 40.096 1.00 69.56 203 ILE A C 1
ATOM 1618 O O . ILE A 1 203 ? -2.878 -7.463 39.136 1.00 69.56 203 ILE A O 1
ATOM 1622 N N . ILE A 1 204 ? -4.858 -6.779 39.940 1.00 65.94 204 ILE A N 1
ATOM 1623 C CA . ILE A 1 204 ? -5.472 -6.640 38.620 1.00 65.94 204 ILE A CA 1
ATOM 1624 C C . ILE A 1 204 ? -4.837 -5.464 37.881 1.00 65.94 204 ILE A C 1
ATOM 1626 O O . ILE A 1 204 ? -4.485 -5.631 36.719 1.00 65.94 204 ILE A O 1
ATOM 1630 N N . GLU A 1 205 ? -4.629 -4.315 38.526 1.00 67.00 205 GLU A N 1
ATOM 1631 C CA . GLU A 1 205 ? -3.959 -3.173 37.894 1.00 67.00 205 GLU A CA 1
ATOM 1632 C C . GLU A 1 205 ? -2.530 -3.536 37.449 1.00 67.00 205 GLU A C 1
ATOM 1634 O O . GLU A 1 205 ? -2.183 -3.311 36.287 1.00 67.00 205 GLU A O 1
ATOM 1639 N N . GLU A 1 206 ? -1.751 -4.222 38.291 1.00 72.19 206 GLU A N 1
ATOM 1640 C CA . GLU A 1 206 ? -0.399 -4.689 37.944 1.00 72.19 206 GLU A CA 1
ATOM 1641 C C . GLU A 1 206 ? -0.371 -5.709 36.797 1.00 72.19 206 GLU A C 1
ATOM 1643 O O . GLU A 1 206 ? 0.581 -5.735 36.016 1.00 72.19 206 GLU A O 1
ATOM 1648 N N . ARG A 1 207 ? -1.385 -6.576 36.684 1.00 65.69 207 ARG A N 1
ATOM 1649 C CA . ARG A 1 207 ? -1.418 -7.648 35.672 1.00 65.69 207 ARG A CA 1
ATOM 1650 C C . ARG A 1 207 ? -2.110 -7.260 34.375 1.00 65.69 207 ARG A C 1
ATOM 1652 O O . ARG A 1 207 ? -1.793 -7.831 33.335 1.00 65.69 207 ARG A O 1
ATOM 1659 N N . VAL A 1 208 ? -3.055 -6.328 34.424 1.00 61.25 208 VAL A N 1
ATOM 1660 C CA . VAL A 1 208 ? -3.842 -5.896 33.264 1.00 61.25 208 VAL A CA 1
ATOM 1661 C C . VAL A 1 208 ? -3.107 -4.804 32.498 1.00 61.25 208 VAL A C 1
ATOM 1663 O O . VAL A 1 208 ? -3.052 -4.896 31.276 1.00 61.25 208 VAL A O 1
ATOM 1666 N N . GLN A 1 209 ? -2.464 -3.836 33.164 1.00 61.28 209 GLN A N 1
ATOM 1667 C CA . GLN A 1 209 ? -1.723 -2.773 32.467 1.00 61.28 209 GLN A CA 1
ATOM 1668 C C . GLN A 1 209 ? -0.658 -3.282 31.470 1.00 61.28 209 GLN A C 1
ATOM 1670 O O . GLN A 1 209 ? -0.595 -2.764 30.352 1.00 61.28 209 GLN A O 1
ATOM 1675 N N . PRO A 1 210 ? 0.145 -4.320 31.779 1.00 63.78 210 PRO A N 1
ATOM 1676 C CA . PRO A 1 210 ? 1.145 -4.838 30.843 1.00 63.78 210 PRO A CA 1
ATOM 1677 C C . PRO A 1 210 ? 0.558 -5.527 29.605 1.00 63.78 210 PRO A C 1
ATOM 1679 O O . PRO A 1 210 ? 1.207 -5.541 28.562 1.00 63.78 210 PRO A O 1
ATOM 1682 N N . LEU A 1 211 ? -0.661 -6.078 29.685 1.00 53.50 211 LEU A N 1
ATOM 1683 C CA . LEU A 1 211 ? -1.314 -6.782 28.569 1.00 53.50 211 LEU A CA 1
ATOM 1684 C C . LEU A 1 211 ? -1.714 -5.845 27.419 1.00 53.50 211 LEU A C 1
ATOM 1686 O O . LEU A 1 211 ? -1.989 -6.312 26.315 1.00 53.50 211 LEU A O 1
ATOM 1690 N N . PHE A 1 212 ? -1.725 -4.534 27.666 1.00 54.19 212 PHE A N 1
ATOM 1691 C CA . PHE A 1 212 ? -2.116 -3.511 26.695 1.00 54.19 212 PHE A CA 1
ATOM 1692 C C . PHE A 1 212 ? -0.980 -2.532 26.360 1.00 54.19 212 PHE A C 1
ATOM 1694 O O . PHE A 1 212 ? -1.186 -1.588 25.596 1.00 54.19 212 PHE A O 1
ATOM 1701 N N . ALA A 1 213 ? 0.234 -2.771 26.872 1.00 51.78 213 ALA A N 1
ATOM 1702 C CA . ALA A 1 213 ? 1.419 -2.009 26.494 1.00 51.78 213 ALA A CA 1
ATOM 1703 C C . ALA A 1 213 ? 1.773 -2.241 25.006 1.00 51.78 213 ALA A C 1
ATOM 1705 O O . ALA A 1 213 ? 1.586 -3.353 24.493 1.00 51.78 213 ALA A O 1
ATOM 1706 N N . PRO A 1 214 ? 2.312 -1.234 24.286 1.00 41.31 214 PRO A N 1
ATOM 1707 C CA . PRO A 1 214 ? 2.730 -1.404 22.896 1.00 41.31 214 PRO A CA 1
ATOM 1708 C C . PRO A 1 214 ? 3.733 -2.564 22.774 1.00 41.31 214 PRO A C 1
ATOM 1710 O O . PRO A 1 214 ? 4.843 -2.477 23.293 1.00 41.31 214 PRO A O 1
ATOM 1713 N N . GLY A 1 215 ? 3.333 -3.660 22.115 1.00 48.25 215 GLY A N 1
ATOM 1714 C CA . GLY A 1 215 ? 4.154 -4.870 21.942 1.00 48.25 215 GLY A CA 1
ATOM 1715 C C . GLY A 1 215 ? 3.700 -6.128 22.702 1.00 48.25 215 GLY A C 1
ATOM 1716 O O . GLY A 1 215 ? 4.294 -7.182 22.496 1.00 48.25 215 GLY A O 1
ATOM 1717 N N . ALA A 1 216 ? 2.635 -6.075 23.512 1.00 49.09 216 ALA A N 1
ATOM 1718 C CA . ALA A 1 216 ? 2.154 -7.225 24.298 1.00 49.09 216 ALA A CA 1
ATOM 1719 C C . ALA A 1 216 ? 1.590 -8.406 23.468 1.00 49.09 216 ALA A C 1
ATOM 1721 O O . ALA A 1 216 ? 1.474 -9.522 23.973 1.00 49.09 216 ALA A O 1
ATOM 1722 N N . ALA A 1 217 ? 1.294 -8.204 22.178 1.00 46.03 217 ALA A N 1
ATOM 1723 C CA . ALA A 1 217 ? 0.781 -9.253 21.289 1.00 46.03 217 ALA A CA 1
ATOM 1724 C C . ALA A 1 217 ? 1.785 -10.396 21.010 1.00 46.03 217 ALA A C 1
ATOM 1726 O O . ALA A 1 217 ? 1.390 -11.436 20.490 1.00 46.03 217 ALA A O 1
ATOM 1727 N N . SER A 1 218 ? 3.067 -10.235 21.361 1.00 43.69 218 SER A N 1
ATOM 1728 C CA . SER A 1 218 ? 4.104 -11.257 21.148 1.00 43.69 218 SER A CA 1
ATOM 1729 C C . SER A 1 218 ? 4.187 -12.325 22.249 1.00 43.69 218 SER A C 1
ATOM 1731 O O . SER A 1 218 ? 4.884 -13.316 22.058 1.00 43.69 218 SER A O 1
ATOM 1733 N N . LEU A 1 219 ? 3.473 -12.168 23.372 1.00 41.94 219 LEU A N 1
ATOM 1734 C CA . LEU A 1 219 ? 3.603 -13.037 24.556 1.00 41.94 219 LEU A CA 1
ATOM 1735 C C . LEU A 1 219 ? 2.477 -14.075 24.728 1.00 41.94 219 LEU A C 1
ATOM 1737 O O . LEU A 1 219 ? 2.461 -14.796 25.718 1.00 41.94 219 LEU A O 1
ATOM 1741 N N . LEU A 1 220 ? 1.539 -14.178 23.780 1.00 38.56 220 LEU A N 1
ATOM 1742 C CA . LEU A 1 220 ? 0.444 -15.167 23.826 1.00 38.56 220 LEU A CA 1
ATOM 1743 C C . LEU A 1 220 ? 0.723 -16.445 23.010 1.00 38.56 220 LEU A C 1
ATOM 1745 O O . LEU A 1 220 ? -0.169 -17.273 22.830 1.00 38.56 220 LEU A O 1
ATOM 1749 N N . HIS A 1 221 ? 1.958 -16.619 22.536 1.00 40.12 221 HIS A N 1
ATOM 1750 C CA . HIS A 1 221 ? 2.422 -17.828 21.856 1.00 40.12 221 HIS A CA 1
ATOM 1751 C C . HIS A 1 221 ? 3.672 -18.403 22.534 1.00 40.12 221 HIS A C 1
ATOM 1753 O O . HIS A 1 221 ? 4.724 -18.487 21.908 1.00 40.12 221 HIS A O 1
ATOM 1759 N N . GLU A 1 222 ? 3.537 -18.826 23.791 1.00 31.75 222 GLU A N 1
ATOM 1760 C CA . GLU A 1 222 ? 4.362 -19.880 24.405 1.00 31.75 222 GLU A CA 1
ATOM 1761 C C . GLU A 1 222 ? 3.487 -20.807 25.256 1.00 31.75 222 GLU A C 1
ATOM 1763 O O . GLU A 1 222 ? 2.597 -20.293 25.974 1.00 31.75 222 GLU A O 1
#

Solvent-accessible surface area (backbone atoms only — not comparable to full-atom values): 12594 Å² total; per-residue (Å²): 127,30,37,38,36,28,55,52,87,92,23,46,48,66,57,44,45,68,63,58,79,54,58,62,44,39,51,66,72,65,37,35,70,86,57,42,42,80,63,42,23,82,77,74,65,46,88,47,68,63,61,47,58,71,48,38,77,84,42,46,64,60,52,50,52,52,52,54,52,69,21,52,91,49,41,30,48,64,55,52,61,46,52,72,78,28,41,27,45,34,50,73,36,52,41,66,35,51,50,38,25,54,75,67,62,65,48,77,47,35,36,20,26,38,19,67,90,76,41,82,80,70,56,70,90,77,35,59,56,55,70,88,78,32,80,41,78,44,78,42,69,71,55,72,68,55,40,49,52,50,37,49,52,51,52,62,70,70,49,60,72,86,77,60,71,43,71,67,56,53,52,50,52,52,52,49,57,42,49,56,50,26,52,55,24,52,78,71,68,36,59,71,57,28,58,51,39,56,54,49,50,53,52,46,53,68,61,51,57,59,65,71,40,95,73,40,85,72,72,82,80,124

Mean predicted aligned error: 11.87 Å

Radius of gyration: 24.47 Å; Cα contacts (8 Å, |Δi|>4): 269; chains: 1; bounding box: 47×41×77 Å